Protein AF-A0A4Y9UP67-F1 (afdb_monomer_lite)

Foldseek 3Di:
DDQDPLPPFKDFQDLDQPQPQLDDDPVLQVVLCVLLVFHLVPLVVVLSVLLSLLLRLLLRLFPVRIDRPVVVLVVLVVLLVVLVVLLVVLVHDQDPLLDPVSLVVLVDPVNVVVQVPDDVSSVSNSVSNSSNSVSNNVNCCVSVQPQRANLSLLSLLLSLLSLVVSVVVSVRDDDLQDPDPPDVVGARSSLVSSQSSLVSGDPRNNDADDRPRSVVSSSLSSVQPNPPDNLLSVVSSVVSSVPVLQDGDLHDSSPDDPVSSVVSVVSSVVSVVVVCVVCVVVVHDPCVVPVVPDPDDPDDD

pLDDT: mean 76.86, std 15.45, range [24.94, 95.44]

Secondary structure (DSSP, 8-state):
-PPP---S-EEES--S---------HHHHHHHHHHHTS--GGGHHHHHHHHHHHHHHHHHTSGGGEEEHHHHHHHHHHHHHHHHHHHHHTTPPPP---SHHHHHHHT-HHHHHHHTTS-HHHHHHHHHHHHHHHHHHHHHHHHH-TT-S--HHHHHHHHHHHHHHHHHHTT----SS------TTS--HHHHHHHHHHHTS-GGG----SHHHHHHHHHHHHHHHTTS-HHHHHHHHHHHTT-TTSPPP---GGG--HHHHHHHHHHHHHHHHHHHHHHHHTT--GGGT-GGGSPP-S---

Radius of gyration: 24.4 Å; chains: 1; bounding box: 70×44×72 Å

Structure (mmCIF, N/CA/C/O backbone):
data_AF-A0A4Y9UP67-F1
#
_entry.id   AF-A0A4Y9UP67-F1
#
loop_
_atom_site.group_PDB
_atom_site.id
_atom_site.type_symbol
_atom_site.label_atom_id
_atom_site.label_alt_id
_atom_site.label_comp_id
_atom_site.label_asym_id
_atom_site.label_entity_id
_atom_site.label_seq_id
_atom_site.pdbx_PDB_ins_code
_atom_site.Cartn_x
_atom_site.Cartn_y
_atom_site.Cartn_z
_atom_site.occupancy
_atom_site.B_iso_or_equiv
_atom_site.auth_seq_id
_atom_site.auth_comp_id
_atom_site.auth_asym_id
_atom_site.auth_atom_id
_atom_site.pdbx_PDB_model_num
ATOM 1 N N . MET A 1 1 ? -12.757 25.142 12.801 1.00 32.19 1 MET A N 1
ATOM 2 C CA . MET A 1 1 ? -11.761 24.399 12.003 1.00 32.19 1 MET A CA 1
ATOM 3 C C . MET A 1 1 ? -12.504 23.286 11.292 1.00 32.19 1 MET A C 1
ATOM 5 O O . MET A 1 1 ? -13.063 22.433 11.962 1.00 32.19 1 MET A O 1
ATOM 9 N N . SER A 1 2 ? -12.631 23.371 9.973 1.00 24.94 2 SER A N 1
ATOM 10 C CA . SER A 1 2 ? -13.382 22.404 9.170 1.00 24.94 2 SER A CA 1
ATOM 11 C C . SER A 1 2 ? -12.543 21.137 9.014 1.00 24.94 2 SER A C 1
ATOM 13 O O . SER A 1 2 ? -11.434 21.222 8.486 1.00 24.94 2 SER A O 1
ATOM 15 N N . SER A 1 3 ? -13.028 19.988 9.494 1.00 31.56 3 SER A N 1
ATOM 16 C CA . SER A 1 3 ? -12.355 18.704 9.271 1.00 31.56 3 SER A CA 1
ATOM 17 C C . SER A 1 3 ? -12.166 18.475 7.767 1.00 31.56 3 SER A C 1
ATOM 19 O O . SER A 1 3 ? -13.121 18.681 7.008 1.00 31.56 3 SER A O 1
ATOM 21 N N . PRO A 1 4 ? -10.962 18.087 7.309 1.00 40.91 4 PRO A N 1
ATOM 22 C CA . PRO A 1 4 ? -10.739 17.771 5.908 1.00 40.91 4 PRO A CA 1
ATOM 23 C C . PRO A 1 4 ? -11.670 16.622 5.531 1.00 40.91 4 PRO A C 1
ATOM 25 O O . PRO A 1 4 ? -11.765 15.619 6.232 1.00 40.91 4 PRO A O 1
ATOM 28 N N . THR A 1 5 ? -12.423 16.809 4.458 1.00 40.28 5 THR A N 1
ATOM 29 C CA . THR A 1 5 ? -13.454 15.868 4.041 1.00 40.28 5 THR A CA 1
ATOM 30 C C . THR A 1 5 ? -12.780 14.583 3.556 1.00 40.28 5 THR A C 1
ATOM 32 O O . THR A 1 5 ? -12.132 14.572 2.510 1.00 40.28 5 THR A O 1
ATOM 35 N N . ILE A 1 6 ? -12.899 13.513 4.348 1.00 51.44 6 ILE A N 1
ATOM 36 C CA . ILE A 1 6 ? -12.294 12.184 4.146 1.00 51.44 6 ILE A CA 1
ATOM 37 C C . ILE A 1 6 ? -13.059 11.425 3.046 1.00 51.44 6 ILE A C 1
ATOM 39 O O . ILE A 1 6 ? -13.666 10.379 3.266 1.00 51.44 6 ILE A O 1
ATOM 43 N N . HIS A 1 7 ? -13.130 11.988 1.844 1.00 49.16 7 HIS A N 1
ATOM 44 C CA . HIS A 1 7 ? -13.809 11.350 0.721 1.00 49.16 7 HIS A CA 1
ATOM 45 C C . HIS A 1 7 ? -12.795 10.543 -0.094 1.00 49.16 7 HIS A C 1
ATOM 47 O O . HIS A 1 7 ? -12.067 11.089 -0.920 1.00 49.16 7 HIS A O 1
ATOM 53 N N . GLY A 1 8 ? -12.747 9.230 0.158 1.00 61.53 8 GLY A N 1
ATOM 54 C CA . GLY A 1 8 ? -12.003 8.258 -0.654 1.00 61.53 8 GLY A CA 1
ATOM 55 C C . GLY A 1 8 ? -10.796 7.592 0.013 1.00 61.53 8 GLY A C 1
ATOM 56 O O . GLY A 1 8 ? -10.090 6.840 -0.657 1.00 61.53 8 GLY A O 1
ATOM 57 N N . GLU A 1 9 ? -10.544 7.841 1.298 1.00 73.00 9 GLU A N 1
ATOM 58 C CA . GLU A 1 9 ? -9.500 7.126 2.041 1.00 73.00 9 GLU A CA 1
ATOM 59 C C . GLU A 1 9 ? -9.939 5.688 2.344 1.00 73.00 9 GLU A C 1
ATOM 61 O O . GLU A 1 9 ? -11.109 5.429 2.649 1.00 73.00 9 GLU A O 1
ATOM 66 N N . ARG A 1 10 ? -8.997 4.746 2.231 1.00 75.19 10 ARG A N 1
ATOM 67 C CA . ARG A 1 10 ? -9.225 3.321 2.483 1.00 75.19 10 ARG A CA 1
ATOM 68 C C . ARG A 1 10 ? -8.343 2.846 3.636 1.00 75.19 10 ARG A C 1
ATOM 70 O O . ARG A 1 10 ? -7.169 3.207 3.696 1.00 75.19 10 ARG A O 1
ATOM 77 N N . LEU A 1 11 ? -8.914 2.041 4.525 1.00 76.25 11 LEU A N 1
ATOM 78 C CA . LEU A 1 11 ? -8.228 1.410 5.650 1.00 76.25 11 LEU A CA 1
ATOM 79 C C . LEU A 1 11 ? -7.891 -0.040 5.296 1.00 76.25 11 LEU A C 1
ATOM 81 O O . LEU A 1 11 ? -8.794 -0.745 4.839 1.00 76.25 11 LEU A O 1
ATOM 85 N N . PRO A 1 12 ? -6.655 -0.512 5.520 1.00 75.38 12 PRO A N 1
ATOM 86 C CA . PRO A 1 12 ? -6.326 -1.928 5.380 1.00 75.38 12 PRO A CA 1
ATOM 87 C C . PRO A 1 12 ? -7.078 -2.769 6.418 1.00 75.38 12 PRO A C 1
ATOM 89 O O . PRO A 1 12 ? -7.126 -2.414 7.596 1.00 75.38 12 PRO A O 1
ATOM 92 N N . LEU A 1 13 ? -7.677 -3.874 5.967 1.00 73.19 13 LEU A N 1
ATOM 93 C CA . LEU A 1 13 ? -8.413 -4.827 6.806 1.00 73.19 13 LEU A CA 1
ATOM 94 C C . LEU A 1 13 ? -7.477 -5.765 7.570 1.00 73.19 13 LEU A C 1
ATOM 96 O O . LEU A 1 13 ? -7.789 -6.159 8.692 1.00 73.19 13 LEU A O 1
ATOM 100 N N . ASP A 1 14 ? -6.328 -6.091 6.978 1.00 66.44 14 ASP A N 1
ATOM 101 C CA . ASP A 1 14 ? -5.264 -6.844 7.627 1.00 66.44 14 ASP A CA 1
ATOM 102 C C . ASP A 1 14 ? -3.951 -6.055 7.565 1.00 66.44 14 ASP A C 1
ATOM 104 O O . ASP A 1 14 ? -3.592 -5.483 6.535 1.00 66.44 14 ASP A O 1
ATOM 108 N N . ARG A 1 15 ? -3.246 -6.005 8.699 1.00 60.06 15 ARG A N 1
ATOM 109 C CA . ARG A 1 15 ? -1.881 -5.461 8.799 1.00 60.06 15 ARG A CA 1
ATOM 110 C C . ARG A 1 15 ? -0.824 -6.562 8.702 1.00 60.06 15 ARG A C 1
ATOM 112 O O . ARG A 1 15 ? 0.369 -6.263 8.714 1.00 60.06 15 ARG A O 1
ATOM 119 N N . ARG A 1 16 ? -1.233 -7.832 8.653 1.00 55.94 16 ARG A N 1
ATOM 120 C CA . ARG A 1 16 ? -0.340 -8.955 8.393 1.00 55.94 16 ARG A CA 1
ATOM 121 C C . ARG A 1 16 ? 0.051 -8.905 6.927 1.00 55.94 16 ARG A C 1
ATOM 123 O O . ARG A 1 16 ? -0.782 -8.939 6.030 1.00 55.94 16 ARG A O 1
ATOM 130 N N . LEU A 1 17 ? 1.351 -8.783 6.709 1.00 58.03 17 LEU A N 1
ATOM 131 C CA . LEU A 1 17 ? 1.931 -8.958 5.394 1.00 58.03 17 LEU A CA 1
ATOM 132 C C . LEU A 1 17 ? 1.875 -10.455 5.098 1.00 58.03 17 LEU A C 1
ATOM 134 O O . LEU A 1 17 ? 2.691 -11.209 5.628 1.00 58.03 17 LEU A O 1
ATOM 138 N N . ASP A 1 18 ? 0.922 -10.884 4.275 1.00 55.31 18 ASP A N 1
ATOM 139 C CA . ASP A 1 18 ? 1.034 -12.182 3.620 1.00 55.31 18 ASP A CA 1
ATOM 140 C C . ASP A 1 18 ? 2.225 -12.087 2.665 1.00 55.31 18 ASP A C 1
ATOM 142 O O . ASP A 1 18 ? 2.177 -11.467 1.600 1.00 55.31 18 ASP A O 1
ATOM 146 N N . LEU A 1 19 ? 3.356 -12.625 3.125 1.00 57.22 19 LEU A N 1
ATOM 147 C CA . LEU A 1 19 ? 4.625 -12.645 2.409 1.00 57.22 19 LEU A CA 1
ATOM 148 C C . LEU A 1 19 ? 4.579 -13.714 1.310 1.00 57.22 19 LEU A C 1
ATOM 150 O O . LEU A 1 19 ? 5.396 -14.633 1.297 1.00 57.22 19 LEU A O 1
ATOM 154 N N . GLU A 1 20 ? 3.627 -13.621 0.384 1.00 62.25 20 GLU A N 1
ATOM 155 C CA . GLU A 1 20 ? 3.724 -14.381 -0.859 1.00 62.25 20 GLU A CA 1
ATOM 156 C C . GLU A 1 20 ? 4.832 -13.752 -1.707 1.00 62.25 20 GLU A C 1
ATOM 158 O O . GLU A 1 20 ? 4.669 -12.711 -2.352 1.00 62.25 20 GLU A O 1
ATOM 163 N N . LEU A 1 21 ? 6.014 -14.365 -1.632 1.00 66.69 21 LEU A N 1
ATOM 164 C CA . LEU A 1 21 ? 7.163 -13.983 -2.435 1.00 66.69 21 LEU A CA 1
ATOM 165 C C . LEU A 1 21 ? 6.837 -14.212 -3.918 1.00 66.69 21 LEU A C 1
ATOM 167 O O . LEU A 1 21 ? 6.337 -15.264 -4.313 1.00 66.69 21 LEU A O 1
ATOM 171 N N . VAL A 1 22 ? 7.128 -13.215 -4.753 1.00 74.94 22 VAL A N 1
ATOM 172 C CA . VAL A 1 22 ? 6.932 -13.306 -6.201 1.00 74.94 22 VAL A CA 1
ATOM 173 C C . VAL A 1 22 ? 8.147 -14.000 -6.810 1.00 74.94 22 VAL A C 1
ATOM 175 O O . VAL A 1 22 ? 9.143 -13.367 -7.177 1.00 74.94 22 VAL A O 1
ATOM 178 N N . GLU A 1 23 ? 8.082 -15.321 -6.915 1.00 81.75 23 GLU A N 1
ATOM 179 C CA . GLU A 1 23 ? 9.121 -16.102 -7.581 1.00 81.75 23 GLU A CA 1
ATOM 180 C C . GLU A 1 23 ? 8.932 -16.085 -9.100 1.00 81.75 23 GLU A C 1
ATOM 182 O O . GLU A 1 23 ? 7.950 -16.592 -9.638 1.00 81.75 23 GLU A O 1
ATOM 187 N N . ILE A 1 24 ? 9.896 -15.482 -9.800 1.00 86.88 24 ILE A N 1
ATOM 188 C CA . ILE A 1 24 ? 9.942 -15.463 -11.262 1.00 86.88 24 ILE A CA 1
ATOM 189 C C . ILE A 1 24 ? 10.937 -16.524 -11.709 1.00 86.88 24 ILE A C 1
ATOM 191 O O . ILE A 1 24 ? 12.128 -16.447 -11.404 1.00 86.88 24 ILE A O 1
ATOM 195 N N . THR A 1 25 ? 10.435 -17.511 -12.438 1.00 89.69 25 THR A N 1
ATOM 196 C CA . THR A 1 25 ? 11.233 -18.608 -12.988 1.00 89.69 25 THR A CA 1
ATOM 197 C C . THR A 1 25 ? 12.188 -18.116 -14.076 1.00 89.69 25 THR A C 1
ATOM 199 O O . THR A 1 25 ? 11.961 -17.087 -14.718 1.00 89.69 25 THR A O 1
ATOM 202 N N . GLU A 1 26 ? 13.243 -18.885 -14.357 1.00 89.69 26 GLU A N 1
ATOM 203 C CA . GLU A 1 26 ? 14.151 -18.580 -15.471 1.00 89.69 26 GLU A CA 1
ATOM 204 C C . GLU A 1 26 ? 13.420 -18.461 -16.815 1.00 89.69 26 GLU A C 1
ATOM 206 O O . GLU A 1 26 ? 13.751 -17.597 -17.625 1.00 89.69 26 GLU A O 1
ATOM 211 N N . THR A 1 27 ? 12.411 -19.302 -17.056 1.00 91.56 27 THR A N 1
ATOM 212 C CA . THR A 1 27 ? 11.618 -19.274 -18.292 1.00 91.56 27 THR A CA 1
ATOM 213 C C . THR A 1 27 ? 10.884 -17.945 -18.448 1.00 91.56 27 THR A C 1
ATOM 215 O O . THR A 1 27 ? 10.975 -17.320 -19.502 1.00 91.56 27 THR A O 1
ATOM 218 N N . GLN A 1 28 ? 10.239 -17.464 -17.383 1.00 92.81 28 GLN A N 1
ATOM 219 C CA . GLN A 1 28 ? 9.555 -16.167 -17.378 1.00 92.81 28 GLN A CA 1
ATOM 220 C C . GLN A 1 28 ? 10.542 -15.008 -17.568 1.00 92.81 28 GLN A C 1
ATOM 222 O O . GLN A 1 28 ? 10.262 -14.064 -18.306 1.00 92.81 28 GLN A O 1
ATOM 227 N N . TRP A 1 29 ? 11.739 -15.087 -16.975 1.00 93.56 29 TRP A N 1
ATOM 228 C CA . TRP A 1 29 ? 12.787 -14.095 -17.228 1.00 93.56 29 TRP A CA 1
ATOM 229 C C . TRP A 1 29 ? 13.219 -14.057 -18.692 1.00 93.56 29 TRP A C 1
ATOM 231 O O . TRP A 1 29 ? 13.318 -12.970 -19.259 1.00 93.56 29 TRP A O 1
ATOM 241 N N . ARG A 1 30 ? 13.411 -15.218 -19.330 1.00 92.19 30 ARG A N 1
ATOM 242 C CA . ARG A 1 30 ? 13.746 -15.294 -20.762 1.00 92.19 30 ARG A CA 1
ATOM 243 C C . ARG A 1 30 ? 12.644 -14.701 -21.640 1.00 92.19 30 ARG A C 1
ATOM 245 O O . ARG A 1 30 ? 12.940 -14.063 -22.650 1.00 92.19 30 ARG A O 1
ATOM 252 N N . GLU A 1 31 ? 11.379 -14.874 -21.267 1.00 92.88 31 GLU A N 1
ATOM 253 C CA . GLU A 1 31 ? 10.250 -14.245 -21.960 1.00 92.88 31 GLU A CA 1
ATOM 254 C C . GLU A 1 31 ? 10.287 -12.719 -21.833 1.00 92.88 31 GLU A C 1
ATOM 256 O O . GLU A 1 31 ? 10.164 -12.016 -22.839 1.00 92.88 31 GLU A O 1
ATOM 261 N N . ILE A 1 32 ? 10.549 -12.198 -20.632 1.00 93.38 32 ILE A N 1
ATOM 262 C CA . ILE A 1 32 ? 10.712 -10.758 -20.393 1.00 93.38 32 ILE A CA 1
ATOM 263 C C . ILE A 1 32 ? 11.895 -10.201 -21.199 1.00 93.38 32 ILE A C 1
ATOM 265 O O . ILE A 1 32 ? 11.740 -9.178 -21.867 1.00 93.38 32 ILE A O 1
ATOM 269 N N . GLU A 1 33 ? 13.048 -10.876 -21.196 1.00 93.69 33 GLU A N 1
ATOM 270 C CA . GLU A 1 33 ? 14.236 -10.507 -21.984 1.00 93.69 33 GLU A CA 1
ATOM 271 C C . GLU A 1 33 ? 13.939 -10.481 -23.491 1.00 93.69 33 GLU A C 1
ATOM 273 O O . GLU A 1 33 ? 14.320 -9.540 -24.193 1.00 93.69 33 GLU A O 1
ATOM 278 N N . LYS A 1 34 ? 13.179 -11.464 -23.990 1.00 93.31 34 LYS A N 1
ATOM 279 C CA . LYS A 1 34 ? 12.716 -11.513 -25.383 1.00 93.31 34 LYS A CA 1
ATOM 280 C C . LYS A 1 34 ? 11.774 -10.356 -25.717 1.00 93.31 34 LYS A C 1
ATOM 282 O O . LYS A 1 34 ? 11.860 -9.807 -26.814 1.00 93.31 34 LYS A O 1
ATOM 287 N N . ILE A 1 35 ? 10.887 -9.975 -24.795 1.00 90.75 35 ILE A N 1
ATOM 288 C CA . ILE A 1 35 ? 9.975 -8.834 -24.964 1.00 90.75 35 ILE A CA 1
ATOM 289 C C . ILE A 1 35 ? 10.757 -7.523 -25.085 1.00 90.75 35 ILE A C 1
ATOM 291 O O . ILE A 1 35 ? 10.437 -6.711 -25.953 1.00 90.75 35 ILE A O 1
ATOM 295 N N . ILE A 1 36 ? 11.757 -7.307 -24.225 1.00 90.50 36 ILE A N 1
ATOM 296 C CA . ILE A 1 36 ? 12.550 -6.066 -24.220 1.00 90.50 36 ILE A CA 1
ATOM 297 C C . ILE A 1 36 ? 13.672 -6.054 -25.264 1.00 90.50 36 ILE A C 1
ATOM 299 O O . ILE A 1 36 ? 14.179 -4.979 -25.579 1.00 90.50 36 ILE A O 1
ATOM 303 N N . GLY A 1 37 ? 14.051 -7.219 -25.795 1.00 89.38 37 GLY A N 1
ATOM 304 C CA . GLY A 1 37 ? 15.141 -7.380 -26.759 1.00 89.38 37 GLY A CA 1
ATOM 305 C C . GLY A 1 37 ? 16.535 -7.194 -26.153 1.00 89.38 37 GLY A C 1
ATOM 306 O O . GLY A 1 37 ? 17.448 -6.771 -26.857 1.00 89.38 37 GLY A O 1
ATOM 307 N N . LEU A 1 38 ? 16.697 -7.446 -24.850 1.00 89.81 38 LEU A N 1
ATOM 308 C CA . LEU A 1 38 ? 17.927 -7.212 -24.083 1.00 89.81 38 LEU A CA 1
ATOM 309 C C . LEU A 1 38 ? 18.089 -8.290 -23.008 1.00 89.81 38 LEU A C 1
ATOM 311 O O . LEU A 1 38 ? 17.096 -8.716 -22.422 1.00 89.81 38 LEU A O 1
ATOM 315 N N . SER A 1 39 ? 19.333 -8.662 -22.691 1.00 88.94 39 SER A N 1
ATOM 316 C CA . SER A 1 39 ? 19.611 -9.481 -21.506 1.00 88.94 39 SER A CA 1
ATOM 317 C C . SER A 1 39 ? 19.684 -8.614 -20.250 1.00 88.94 39 SER A C 1
ATOM 319 O O . SER A 1 39 ? 20.318 -7.556 -20.229 1.00 88.94 39 SER A O 1
ATOM 321 N N . LEU A 1 40 ? 19.033 -9.073 -19.187 1.00 83.62 40 LEU A N 1
ATOM 322 C CA . LEU A 1 40 ? 18.989 -8.420 -17.888 1.00 83.62 40 LEU A CA 1
ATOM 323 C C . LEU A 1 40 ? 20.135 -8.866 -16.981 1.00 83.62 40 LEU A C 1
ATOM 325 O O . LEU A 1 40 ? 20.536 -8.086 -16.115 1.00 83.62 40 LEU A O 1
ATOM 329 N N . SER A 1 41 ? 20.737 -10.038 -17.206 1.00 79.50 41 SER A N 1
ATOM 330 C CA . SER A 1 41 ? 21.850 -10.574 -16.398 1.00 79.50 41 SER A CA 1
ATOM 331 C C . SER A 1 41 ? 21.595 -10.411 -14.881 1.00 79.50 41 SER A C 1
ATOM 333 O O . SER A 1 41 ? 20.511 -10.727 -14.400 1.00 79.50 41 SER A O 1
ATOM 335 N N . ASN A 1 42 ? 22.530 -9.822 -14.126 1.00 75.81 42 ASN A N 1
ATOM 336 C CA . ASN A 1 42 ? 22.450 -9.619 -12.671 1.00 75.81 42 ASN A CA 1
ATOM 337 C C . ASN A 1 42 ? 21.358 -8.619 -12.228 1.00 75.81 42 ASN A C 1
ATOM 339 O O . ASN A 1 42 ? 21.185 -8.371 -11.034 1.00 75.81 42 ASN A O 1
ATOM 343 N N . ARG A 1 43 ? 20.634 -7.995 -13.167 1.00 80.25 43 ARG A N 1
ATOM 344 C CA . ARG A 1 43 ? 19.597 -6.991 -12.878 1.00 80.25 43 ARG A CA 1
ATOM 345 C C . ARG A 1 43 ? 18.234 -7.606 -12.575 1.00 80.25 43 ARG A C 1
ATOM 347 O O . ARG A 1 43 ? 17.391 -6.909 -12.010 1.00 80.25 43 ARG A O 1
ATOM 354 N N . THR A 1 44 ? 18.025 -8.878 -12.916 1.00 83.38 44 THR A N 1
ATOM 355 C CA . THR A 1 44 ? 16.795 -9.625 -12.602 1.00 83.38 44 THR A CA 1
ATOM 356 C C . THR A 1 44 ? 16.509 -9.597 -11.103 1.00 83.38 44 THR A C 1
ATOM 358 O O . THR A 1 44 ? 15.399 -9.250 -10.711 1.00 83.38 44 THR A O 1
ATOM 361 N N . MET A 1 45 ? 17.535 -9.788 -10.263 1.00 82.75 45 MET A N 1
ATOM 362 C CA . MET A 1 45 ? 17.425 -9.712 -8.800 1.00 82.75 45 MET A CA 1
ATOM 363 C C . MET A 1 45 ? 16.892 -8.360 -8.307 1.00 82.75 45 MET A C 1
ATOM 365 O O . MET A 1 45 ? 16.078 -8.312 -7.389 1.00 82.75 45 MET A O 1
ATOM 369 N N . ALA A 1 46 ? 17.310 -7.250 -8.923 1.00 86.44 46 ALA A N 1
ATOM 370 C CA . ALA A 1 46 ? 16.848 -5.920 -8.529 1.00 86.44 46 ALA A CA 1
ATOM 371 C C . ALA A 1 46 ? 15.379 -5.684 -8.917 1.00 86.44 46 ALA A C 1
ATOM 373 O O . ALA A 1 46 ? 14.614 -5.129 -8.129 1.00 86.44 46 ALA A O 1
ATOM 374 N N . ILE A 1 47 ? 14.968 -6.125 -10.114 1.00 88.81 47 ILE A N 1
ATOM 375 C CA . ILE A 1 47 ? 13.563 -6.044 -10.544 1.00 88.81 47 ILE A CA 1
ATOM 376 C C . ILE A 1 47 ? 12.706 -6.929 -9.639 1.00 88.81 47 ILE A C 1
ATOM 378 O O . ILE A 1 47 ? 11.685 -6.471 -9.131 1.00 88.81 47 ILE A O 1
ATOM 382 N N . GLN A 1 48 ? 13.158 -8.156 -9.384 1.00 88.81 48 GLN A N 1
ATOM 383 C CA . GLN A 1 48 ? 12.487 -9.099 -8.504 1.00 88.81 48 GLN A CA 1
ATOM 384 C C . GLN A 1 48 ? 12.321 -8.518 -7.100 1.00 88.81 48 GLN A C 1
ATOM 386 O O . GLN A 1 48 ? 11.210 -8.513 -6.583 1.00 88.81 48 GLN A O 1
ATOM 391 N N . PHE A 1 49 ? 13.368 -7.945 -6.504 1.00 88.69 49 PHE A N 1
ATOM 392 C CA . PHE A 1 49 ? 13.286 -7.296 -5.194 1.00 88.69 49 PHE A CA 1
ATOM 393 C C . PHE A 1 49 ? 12.206 -6.202 -5.143 1.00 88.69 49 PHE A C 1
ATOM 395 O O . PHE A 1 49 ? 11.386 -6.174 -4.226 1.00 88.69 49 PHE A O 1
ATOM 402 N N . TYR A 1 50 ? 12.138 -5.324 -6.148 1.00 90.75 50 TYR A N 1
ATOM 403 C CA . TYR A 1 50 ? 11.102 -4.287 -6.181 1.00 90.75 50 TYR A CA 1
ATOM 404 C C . TYR A 1 50 ? 9.703 -4.835 -6.468 1.00 90.75 50 TYR A C 1
ATOM 406 O O . TYR A 1 50 ? 8.726 -4.268 -5.979 1.00 90.75 50 TYR A O 1
ATOM 414 N N . MET A 1 51 ? 9.591 -5.937 -7.211 1.00 91.12 51 MET A N 1
ATOM 415 C CA . MET A 1 51 ? 8.327 -6.656 -7.366 1.00 91.12 51 MET A CA 1
ATOM 416 C C . MET A 1 51 ? 7.854 -7.275 -6.059 1.00 91.12 51 MET A C 1
ATOM 418 O O . MET A 1 51 ? 6.666 -7.207 -5.783 1.00 91.12 51 MET A O 1
ATOM 422 N N . HIS A 1 52 ? 8.757 -7.796 -5.231 1.00 88.56 52 HIS A N 1
ATOM 423 C CA . HIS A 1 52 ? 8.410 -8.291 -3.900 1.00 88.56 52 HIS A CA 1
ATOM 424 C C . HIS A 1 52 ? 7.893 -7.169 -3.008 1.00 88.56 52 HIS A C 1
ATOM 426 O O . HIS A 1 52 ? 6.801 -7.274 -2.454 1.00 88.56 52 HIS A O 1
ATOM 432 N N . LEU A 1 53 ? 8.640 -6.062 -2.914 1.00 87.88 53 LEU A N 1
ATOM 433 C CA . LEU A 1 53 ? 8.211 -4.905 -2.127 1.00 87.88 53 LEU A CA 1
ATOM 434 C C . LEU A 1 53 ? 6.836 -4.399 -2.574 1.00 87.88 53 LEU A C 1
ATOM 436 O O . LEU A 1 53 ? 5.976 -4.136 -1.736 1.00 87.88 53 LEU A O 1
ATOM 440 N N . TYR A 1 54 ? 6.612 -4.294 -3.887 1.00 91.12 54 TYR A N 1
ATOM 441 C CA . TYR A 1 54 ? 5.319 -3.876 -4.416 1.00 91.12 54 TYR A CA 1
ATOM 442 C C . TYR A 1 54 ? 4.225 -4.941 -4.256 1.00 91.12 54 TYR A C 1
ATOM 444 O O . TYR A 1 54 ? 3.088 -4.581 -3.986 1.00 91.12 54 TYR A O 1
ATOM 452 N N . GLY A 1 55 ? 4.538 -6.230 -4.373 1.00 88.69 55 GLY A N 1
ATOM 453 C CA . GLY A 1 55 ? 3.600 -7.333 -4.154 1.00 88.69 55 GLY A CA 1
ATOM 454 C C . GLY A 1 55 ? 3.027 -7.319 -2.739 1.00 88.69 55 GLY A C 1
ATOM 455 O O . GLY A 1 55 ? 1.811 -7.362 -2.568 1.00 88.69 55 GLY A O 1
ATOM 456 N N . MET A 1 56 ? 3.894 -7.144 -1.740 1.00 84.81 56 MET A N 1
ATOM 457 C CA . MET A 1 56 ? 3.507 -7.057 -0.329 1.00 84.81 56 MET A CA 1
ATOM 458 C C . MET A 1 56 ? 2.729 -5.767 -0.025 1.00 84.81 56 MET A C 1
ATOM 460 O O . MET A 1 56 ? 1.630 -5.795 0.535 1.00 84.81 56 MET A O 1
ATOM 464 N N . ALA A 1 57 ? 3.281 -4.618 -0.426 1.00 84.94 57 ALA A N 1
ATOM 465 C CA . 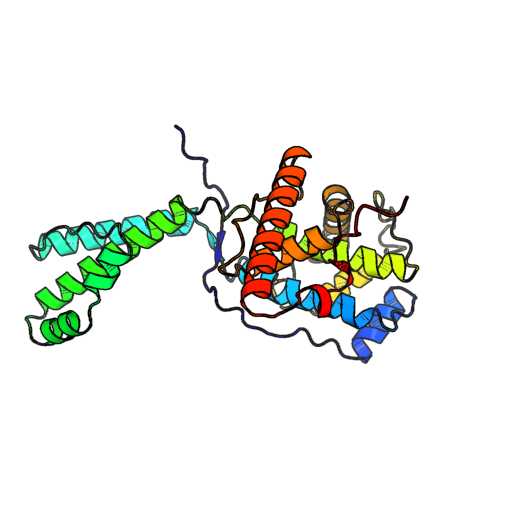ALA A 1 57 ? 2.666 -3.322 -0.162 1.00 84.94 57 ALA A CA 1
ATOM 466 C C . ALA A 1 57 ? 1.353 -3.150 -0.941 1.00 84.94 57 ALA A C 1
ATOM 468 O O . ALA A 1 57 ? 0.320 -2.826 -0.370 1.00 84.94 57 ALA A O 1
ATOM 469 N N . GLY A 1 58 ? 1.368 -3.387 -2.251 1.00 84.56 58 GLY A N 1
ATOM 470 C CA . GLY A 1 58 ? 0.213 -3.216 -3.129 1.00 84.56 58 GLY A CA 1
ATOM 471 C C . GLY A 1 58 ? -0.985 -4.067 -2.712 1.00 84.56 58 GLY A C 1
ATOM 472 O O . GLY A 1 58 ? -2.099 -3.551 -2.698 1.00 84.56 58 GLY A O 1
ATOM 473 N N . SER A 1 59 ? -0.761 -5.318 -2.294 1.00 82.81 59 SER A N 1
ATOM 474 C CA . SER A 1 59 ? -1.841 -6.216 -1.862 1.00 82.81 59 SER A CA 1
ATOM 475 C C . SER A 1 59 ? -2.542 -5.692 -0.613 1.00 82.81 59 SER A C 1
ATOM 477 O O . SER A 1 59 ? -3.773 -5.679 -0.566 1.00 82.81 59 SER A O 1
ATOM 479 N N . SER A 1 60 ? -1.773 -5.189 0.356 1.00 79.81 60 SER A N 1
ATOM 480 C CA . SER A 1 60 ? -2.283 -4.630 1.618 1.00 79.81 60 SER A CA 1
ATOM 481 C C . SER A 1 60 ? -3.119 -3.360 1.411 1.00 79.81 60 SER A C 1
ATOM 483 O O . SER A 1 60 ? -3.991 -3.046 2.214 1.00 79.81 60 SER A O 1
ATOM 485 N N . HIS A 1 61 ? -2.877 -2.638 0.312 1.00 80.62 61 HIS A N 1
ATOM 486 C CA . HIS A 1 61 ? -3.584 -1.400 -0.049 1.00 80.62 61 HIS A CA 1
ATOM 487 C C . HIS A 1 61 ? -4.599 -1.584 -1.187 1.00 80.62 61 HIS A C 1
ATOM 489 O O . HIS A 1 61 ? -5.106 -0.600 -1.726 1.00 80.62 61 HIS A O 1
ATOM 495 N N . SER A 1 62 ? -4.890 -2.826 -1.577 1.00 80.31 62 SER A N 1
ATOM 496 C CA . SER A 1 62 ? -5.825 -3.123 -2.665 1.00 80.31 62 SER A CA 1
ATOM 497 C C . SER A 1 62 ? -7.289 -2.925 -2.247 1.00 80.31 62 SER A C 1
ATOM 499 O O . SER A 1 62 ? -7.615 -3.034 -1.062 1.00 80.31 62 SER A O 1
ATOM 501 N N . PRO A 1 63 ? -8.213 -2.674 -3.193 1.00 78.88 63 PRO A N 1
ATOM 502 C CA . PRO A 1 63 ? -9.637 -2.559 -2.891 1.00 78.88 63 PRO A CA 1
ATOM 503 C C . PRO A 1 63 ? -10.249 -3.754 -2.154 1.00 78.88 63 PRO A C 1
ATOM 505 O O . PRO A 1 63 ? -11.155 -3.547 -1.355 1.00 78.88 63 PRO A O 1
ATOM 508 N N . ASP A 1 64 ? -9.751 -4.964 -2.411 1.00 80.44 64 ASP A N 1
ATOM 509 C CA . ASP A 1 64 ? -10.269 -6.203 -1.818 1.00 80.44 64 ASP A CA 1
ATOM 510 C C . ASP A 1 64 ? -9.822 -6.373 -0.359 1.00 80.44 64 ASP A C 1
ATOM 512 O O . ASP A 1 64 ? -10.536 -6.964 0.447 1.00 80.44 64 ASP A O 1
ATOM 516 N N . ASN A 1 65 ? -8.669 -5.801 -0.002 1.00 79.31 65 ASN A N 1
ATOM 517 C CA . ASN A 1 65 ? -8.098 -5.861 1.345 1.00 79.31 65 ASN A CA 1
ATOM 518 C C . ASN A 1 65 ? -8.274 -4.553 2.120 1.00 79.31 65 ASN A C 1
ATOM 520 O O . ASN A 1 65 ? -7.676 -4.374 3.181 1.00 79.31 65 ASN A O 1
ATOM 524 N N . THR A 1 66 ? -9.070 -3.618 1.599 1.00 80.31 66 THR A N 1
ATOM 525 C CA . THR A 1 66 ? -9.283 -2.320 2.232 1.00 80.31 66 THR A CA 1
ATOM 526 C C . THR A 1 66 ? -10.745 -1.886 2.201 1.00 80.31 66 THR A C 1
ATOM 528 O O . THR A 1 66 ? -11.463 -2.077 1.219 1.00 80.31 66 THR A O 1
ATOM 531 N N . VAL A 1 67 ? -11.178 -1.205 3.257 1.00 83.94 67 VAL A N 1
ATOM 532 C CA . VAL A 1 67 ? -12.532 -0.652 3.389 1.00 83.94 67 VAL A CA 1
ATOM 533 C C . VAL A 1 67 ? -12.502 0.867 3.317 1.00 83.94 67 VAL A C 1
ATOM 535 O O . VAL A 1 67 ? -11.576 1.500 3.821 1.00 83.94 67 VAL A O 1
ATOM 538 N N . LEU A 1 68 ? -13.506 1.476 2.687 1.00 83.50 68 LEU A N 1
ATOM 539 C CA . LEU A 1 68 ? -13.612 2.930 2.663 1.00 83.50 68 LEU A CA 1
ATOM 540 C C . LEU A 1 68 ? -13.932 3.464 4.058 1.00 83.50 68 LEU A C 1
ATOM 542 O O . LEU A 1 68 ? -14.837 2.979 4.741 1.00 83.50 68 LEU A O 1
ATOM 546 N N . VAL A 1 69 ? -13.241 4.536 4.443 1.00 83.19 69 VAL A N 1
ATOM 547 C CA . VAL A 1 69 ? -13.518 5.248 5.696 1.00 83.19 69 VAL A CA 1
ATOM 548 C C . VAL A 1 69 ? -14.977 5.729 5.742 1.00 83.19 69 VAL A C 1
ATOM 550 O O . VAL A 1 69 ? -15.627 5.674 6.786 1.00 83.19 69 VAL A O 1
ATOM 553 N N . THR A 1 70 ? -15.525 6.125 4.588 1.00 84.75 70 THR A N 1
ATOM 554 C CA . TH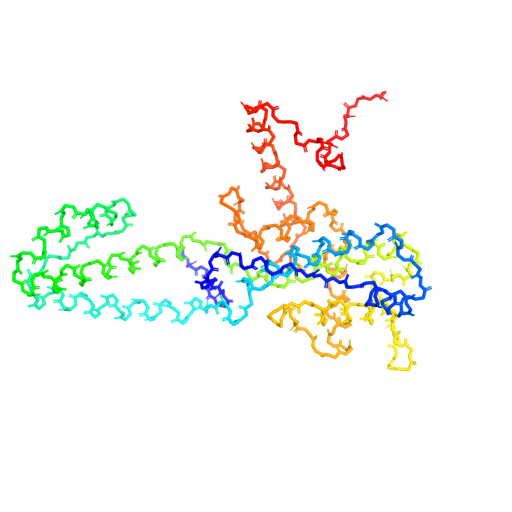R A 1 70 ? -16.927 6.547 4.434 1.00 84.75 70 THR A CA 1
ATOM 555 C C . THR A 1 70 ? -17.936 5.445 4.724 1.00 84.75 70 THR A C 1
ATOM 557 O O . THR A 1 70 ? -19.069 5.758 5.075 1.00 84.75 70 THR A O 1
ATOM 560 N N . ASP A 1 71 ? -17.540 4.180 4.599 1.00 87.06 71 ASP A N 1
ATOM 561 C CA . ASP A 1 71 ? -18.422 3.040 4.840 1.00 87.06 71 ASP A CA 1
ATOM 562 C C . ASP A 1 71 ? -18.305 2.581 6.296 1.00 87.06 71 ASP A C 1
ATOM 564 O O . ASP A 1 71 ? -19.311 2.292 6.954 1.00 87.06 71 ASP A O 1
ATOM 568 N N . ILE A 1 72 ? -17.077 2.568 6.830 1.00 86.50 72 ILE A N 1
ATOM 569 C CA . ILE A 1 72 ? -16.817 2.059 8.176 1.00 86.50 72 ILE A CA 1
ATOM 570 C C . ILE A 1 72 ? -17.219 3.040 9.274 1.00 86.50 72 ILE A C 1
ATOM 572 O O . ILE A 1 72 ? -17.803 2.598 10.257 1.00 86.50 72 ILE A O 1
ATOM 576 N N . LEU A 1 73 ? -16.987 4.352 9.124 1.00 88.25 73 LEU A N 1
ATOM 577 C CA . LEU A 1 73 ? -17.326 5.318 10.178 1.00 88.25 73 LEU A CA 1
ATOM 578 C C . LEU A 1 73 ? -18.834 5.319 10.493 1.00 88.25 73 LEU A C 1
ATOM 580 O O . LEU A 1 73 ? -19.186 5.168 11.664 1.00 88.25 73 LEU A O 1
ATOM 584 N N . PRO A 1 74 ? -19.756 5.381 9.510 1.00 90.06 74 PRO A N 1
ATOM 585 C CA . PRO A 1 74 ? -21.188 5.289 9.799 1.00 90.06 74 PRO A CA 1
ATOM 586 C C . PRO A 1 74 ? -21.615 3.924 10.353 1.00 90.06 74 PRO A C 1
ATOM 588 O O . PRO A 1 74 ? -22.577 3.839 11.119 1.00 90.06 74 PRO A O 1
ATOM 591 N N . ALA A 1 75 ? -20.953 2.833 9.956 1.00 90.19 75 ALA A N 1
ATOM 592 C CA . ALA A 1 75 ? -21.217 1.508 10.518 1.00 90.19 75 ALA A CA 1
ATOM 593 C C . ALA A 1 75 ? -20.783 1.429 11.992 1.00 90.19 75 ALA A C 1
ATOM 595 O O . ALA A 1 75 ? -21.568 1.002 12.840 1.00 90.19 75 ALA A O 1
ATOM 596 N N . LEU A 1 76 ? -19.584 1.925 12.297 1.00 90.31 76 LEU A N 1
ATOM 597 C CA . LEU A 1 76 ? -19.006 2.019 13.634 1.00 90.31 76 LEU A CA 1
ATOM 598 C C . LEU A 1 76 ? -19.878 2.875 14.555 1.00 90.31 76 LEU A C 1
ATOM 600 O O . LEU A 1 76 ? -20.204 2.465 15.664 1.00 90.31 76 LEU A O 1
ATOM 604 N N . GLU A 1 77 ? -20.342 4.030 14.077 1.00 91.75 77 GLU A N 1
ATOM 605 C CA . GLU A 1 77 ? -21.252 4.886 14.838 1.00 91.75 77 GLU A CA 1
ATOM 606 C C . GLU A 1 77 ? -22.599 4.227 15.122 1.00 91.75 77 GLU A C 1
ATOM 608 O O . GLU A 1 77 ? -23.112 4.342 16.235 1.00 91.75 77 GLU A O 1
ATOM 613 N N . ARG A 1 78 ? -23.185 3.529 14.143 1.00 92.44 78 ARG A N 1
ATOM 614 C CA . ARG A 1 78 ? -24.432 2.782 14.359 1.00 92.44 78 ARG A CA 1
ATOM 615 C C . ARG A 1 78 ? -24.247 1.680 15.397 1.00 92.44 78 ARG A C 1
ATOM 617 O O . ARG A 1 78 ? -25.108 1.526 16.261 1.00 92.44 78 ARG A O 1
ATOM 624 N N . TRP A 1 79 ? -23.132 0.955 15.337 1.00 90.81 79 TRP A N 1
ATOM 625 C CA . TRP A 1 79 ? -22.800 -0.075 16.316 1.00 90.81 79 TRP A CA 1
ATOM 626 C C . TRP A 1 79 ? -22.626 0.508 17.722 1.00 90.81 79 TRP A C 1
ATOM 628 O O . TRP A 1 79 ? -23.273 0.027 18.651 1.00 90.81 79 TRP A O 1
ATOM 638 N N . MET A 1 80 ? -21.855 1.590 17.872 1.00 92.12 80 MET A N 1
ATOM 639 C CA . MET A 1 80 ? -21.677 2.265 19.162 1.00 92.12 80 MET A CA 1
ATOM 640 C C . MET A 1 80 ? -23.008 2.770 19.736 1.00 92.12 80 MET A C 1
ATOM 642 O O . MET A 1 80 ? -23.283 2.553 20.912 1.00 92.12 80 MET A O 1
ATOM 646 N N . ARG A 1 81 ? -23.881 3.371 18.913 1.00 92.25 81 ARG A N 1
ATOM 647 C CA . ARG A 1 81 ? -25.218 3.813 19.357 1.00 92.25 81 ARG A CA 1
ATOM 648 C C . ARG A 1 81 ? -26.091 2.645 19.817 1.00 92.25 81 ARG A C 1
ATOM 650 O O . ARG A 1 81 ? -26.790 2.767 20.817 1.00 92.25 81 ARG A O 1
ATOM 657 N N . ALA A 1 82 ? -26.066 1.518 19.105 1.00 90.44 82 ALA A N 1
ATOM 658 C CA . ALA A 1 82 ? -26.807 0.325 19.509 1.00 90.44 82 ALA A CA 1
ATOM 659 C C . ALA A 1 82 ? -26.267 -0.261 20.827 1.00 90.44 82 ALA A C 1
ATOM 661 O O . ALA A 1 82 ? -27.052 -0.653 21.691 1.00 90.44 82 ALA A O 1
ATOM 662 N N . GLY A 1 83 ? -24.941 -0.271 20.997 1.00 90.31 83 GLY A N 1
ATOM 663 C CA . GLY A 1 83 ? -24.279 -0.664 22.240 1.00 90.31 83 GLY A CA 1
ATOM 664 C C . GLY A 1 83 ? -24.668 0.234 23.415 1.00 90.31 83 GLY A C 1
ATOM 665 O O . GLY A 1 83 ? -25.063 -0.276 24.458 1.00 90.31 83 GLY A O 1
ATOM 666 N N . ASP A 1 84 ? -24.670 1.553 23.220 1.00 89.38 84 ASP A N 1
ATOM 667 C CA . ASP A 1 84 ? -25.105 2.529 24.227 1.00 89.38 84 ASP A CA 1
ATOM 668 C C . ASP A 1 84 ? -26.545 2.281 24.706 1.00 89.38 84 ASP A C 1
ATOM 670 O O . ASP A 1 84 ? -26.804 2.281 25.909 1.00 89.38 84 ASP A O 1
ATOM 674 N N . VAL A 1 85 ? -27.479 2.022 23.781 1.00 90.75 85 VAL A N 1
ATOM 675 C CA . VAL A 1 85 ? -28.880 1.706 24.120 1.00 90.75 85 VAL A CA 1
ATOM 676 C C . VAL A 1 85 ? -28.970 0.417 24.940 1.00 90.75 85 VAL A C 1
ATOM 678 O O . VAL A 1 85 ? -29.760 0.330 25.883 1.00 90.75 85 VAL A O 1
ATOM 681 N N . LEU A 1 86 ? -28.168 -0.596 24.600 1.00 89.06 86 LEU A N 1
ATOM 682 C CA . LEU A 1 86 ? -28.125 -1.851 25.347 1.00 89.06 86 LEU A CA 1
ATOM 683 C C . LEU A 1 86 ? -27.551 -1.651 26.759 1.00 89.06 86 LEU A C 1
ATOM 685 O O . LEU A 1 86 ? -28.125 -2.166 27.718 1.00 89.06 86 LEU A O 1
ATOM 689 N N . ILE A 1 87 ? -26.474 -0.872 26.899 1.00 89.31 87 ILE A N 1
ATOM 690 C CA . ILE A 1 87 ? -25.878 -0.505 28.194 1.00 89.31 87 ILE A CA 1
ATOM 691 C C . ILE A 1 87 ? -26.923 0.188 29.076 1.00 89.31 87 ILE A C 1
ATOM 693 O O . ILE A 1 87 ? -27.112 -0.203 30.228 1.00 89.31 87 ILE A O 1
ATOM 697 N N . GLU A 1 88 ? -27.659 1.156 28.525 1.00 89.19 88 GLU A N 1
ATOM 698 C CA . GLU A 1 88 ? -28.718 1.874 29.241 1.00 89.19 88 GLU A CA 1
ATOM 699 C C . GLU A 1 88 ? -29.841 0.928 29.703 1.00 89.19 88 GLU A C 1
ATOM 701 O O . GLU A 1 88 ? -30.224 0.930 30.876 1.00 89.19 88 GLU A O 1
ATOM 706 N N . LYS A 1 89 ? -30.324 0.048 28.813 1.00 89.62 89 LYS A N 1
ATOM 707 C CA . LYS A 1 89 ? -31.354 -0.965 29.122 1.00 89.62 89 LYS A CA 1
ATOM 708 C C . LYS A 1 89 ? -30.918 -1.924 30.232 1.00 89.62 89 LYS A C 1
ATOM 710 O O . LYS A 1 89 ? -31.749 -2.341 31.039 1.00 89.62 89 LYS A O 1
ATOM 715 N N . LEU A 1 90 ? -29.631 -2.261 30.282 1.00 87.56 90 LEU A N 1
ATOM 716 C CA . LEU A 1 90 ? -29.034 -3.127 31.302 1.00 87.56 90 LEU A CA 1
ATOM 717 C C . LEU A 1 90 ? -28.651 -2.373 32.586 1.00 87.56 90 LEU A C 1
ATOM 719 O O . LEU A 1 90 ? -28.111 -2.987 33.505 1.00 87.56 90 LEU A O 1
ATOM 723 N N . ARG A 1 91 ? -28.969 -1.072 32.681 1.00 83.75 91 ARG A N 1
ATOM 724 C CA . ARG A 1 91 ? -28.617 -0.182 33.802 1.00 83.75 91 ARG A CA 1
ATOM 725 C C . ARG A 1 91 ? -27.106 -0.083 34.041 1.00 83.75 91 ARG A C 1
ATOM 727 O O . ARG A 1 91 ? -26.666 0.136 35.170 1.00 83.75 91 ARG A O 1
ATOM 734 N N . GLY A 1 92 ? -26.319 -0.256 32.984 1.00 75.31 92 GLY A N 1
ATOM 735 C CA . GLY A 1 92 ? -24.890 0.014 32.999 1.00 75.31 92 GLY A CA 1
ATOM 736 C C . GLY A 1 92 ? -24.601 1.508 33.081 1.00 75.31 92 GLY A C 1
ATOM 737 O O . GLY A 1 92 ? -25.463 2.350 32.817 1.00 75.31 92 GLY A O 1
ATOM 738 N N . LYS A 1 93 ? -23.368 1.852 33.450 1.00 70.81 93 LYS A N 1
ATOM 739 C CA . LYS A 1 93 ? -22.886 3.232 33.350 1.00 70.81 93 LYS A CA 1
ATOM 740 C C . LYS A 1 93 ? -22.196 3.384 32.007 1.00 70.81 93 LYS A C 1
ATOM 742 O O . LYS A 1 93 ? -21.431 2.513 31.618 1.00 70.81 93 LYS A O 1
ATOM 747 N N . LYS A 1 94 ? -22.409 4.510 31.325 1.00 66.06 94 LYS A N 1
ATOM 748 C CA . LYS A 1 94 ? -21.538 4.866 30.203 1.00 66.06 94 LYS A CA 1
ATOM 749 C C . LYS A 1 94 ? -20.110 4.987 30.721 1.00 66.06 94 LYS A C 1
ATOM 751 O O . LYS A 1 94 ? -19.846 5.797 31.609 1.00 66.06 94 LYS A O 1
ATOM 756 N N . ILE A 1 95 ? -19.223 4.164 30.178 1.00 66.19 95 ILE A N 1
ATOM 757 C CA . ILE A 1 95 ? -17.794 4.224 30.451 1.00 66.19 95 ILE A CA 1
ATOM 758 C C . ILE A 1 95 ? -17.154 4.956 29.278 1.00 66.19 95 ILE A C 1
ATOM 760 O O . ILE A 1 95 ? -17.402 4.622 28.120 1.00 66.19 95 ILE A O 1
ATOM 764 N N . ASP A 1 96 ? -16.364 5.976 29.586 1.00 68.38 96 ASP A N 1
ATOM 765 C CA . ASP A 1 96 ? -15.494 6.594 28.598 1.00 68.38 96 ASP A CA 1
ATOM 766 C C . ASP A 1 96 ? -14.235 5.732 28.464 1.00 68.38 96 ASP A C 1
ATOM 768 O O . ASP A 1 96 ? -13.428 5.638 29.390 1.00 68.38 96 ASP A O 1
ATOM 772 N N . LEU A 1 97 ? -14.112 5.051 27.327 1.00 73.19 97 LEU A N 1
ATOM 773 C CA . LEU A 1 97 ? -12.990 4.176 26.992 1.00 73.19 97 LEU A CA 1
ATOM 774 C C . LEU A 1 97 ? -12.180 4.765 25.834 1.00 73.19 97 LEU A C 1
ATOM 776 O O . LEU A 1 97 ? -11.537 4.039 25.081 1.00 73.19 97 LEU A O 1
ATOM 780 N N . SER A 1 98 ? -12.191 6.094 25.710 1.00 66.38 98 SER A N 1
ATOM 781 C CA . SER A 1 98 ? -11.417 6.838 24.715 1.00 66.38 98 SER A CA 1
ATOM 782 C C . SER A 1 98 ? -9.905 6.601 24.791 1.00 66.38 98 SER A C 1
ATOM 784 O O . SER A 1 98 ? -9.207 6.827 23.813 1.00 66.38 98 SER A O 1
ATOM 786 N N . SER A 1 99 ? -9.368 6.124 25.917 1.00 74.25 99 SER A N 1
ATOM 787 C CA . SER A 1 99 ? -7.955 5.748 26.017 1.00 74.25 99 SER A CA 1
ATOM 788 C C . SER A 1 99 ? -7.743 4.258 25.766 1.00 74.25 99 SER A C 1
ATOM 790 O O . SER A 1 99 ? -8.394 3.408 26.380 1.00 74.25 99 SER A O 1
ATOM 792 N N . ARG A 1 100 ? -6.737 3.937 24.943 1.00 74.88 100 ARG A N 1
ATOM 793 C CA . ARG A 1 100 ? -6.280 2.561 24.712 1.00 74.88 100 ARG A CA 1
ATOM 794 C C . ARG A 1 100 ? -5.911 1.849 26.014 1.00 74.88 100 ARG A C 1
ATOM 796 O O . ARG A 1 100 ? -6.265 0.686 26.177 1.00 74.88 100 ARG A O 1
ATOM 803 N N . ASP A 1 101 ? -5.295 2.551 26.960 1.00 77.19 101 ASP A N 1
ATOM 804 C CA . ASP A 1 101 ? -4.934 1.987 28.265 1.00 77.19 101 ASP A CA 1
ATOM 805 C C . ASP A 1 101 ? -6.174 1.697 29.122 1.00 77.19 101 ASP A C 1
ATOM 807 O O . ASP A 1 101 ? -6.258 0.652 29.768 1.00 77.19 101 ASP A O 1
ATOM 811 N N . ALA A 1 102 ? -7.176 2.583 29.084 1.00 73.25 102 ALA A N 1
ATOM 812 C CA . ALA A 1 102 ? -8.437 2.389 29.801 1.00 73.25 102 ALA A CA 1
ATOM 813 C C . ALA A 1 102 ? -9.225 1.187 29.254 1.00 73.25 102 ALA A C 1
ATOM 815 O O . ALA A 1 102 ? -9.811 0.423 30.021 1.00 73.25 102 ALA A O 1
ATOM 816 N N . TYR A 1 103 ? -9.196 0.983 27.936 1.00 78.12 103 TYR A N 1
ATOM 817 C CA . TYR A 1 103 ? -9.790 -0.186 27.295 1.00 78.12 103 TYR A CA 1
ATOM 818 C C . TYR A 1 103 ? -9.033 -1.482 27.595 1.00 78.12 103 TYR A C 1
ATOM 820 O O . TYR A 1 103 ? -9.656 -2.488 27.922 1.00 78.12 103 TYR A O 1
ATOM 828 N N . VAL A 1 104 ? -7.699 -1.473 27.554 1.00 80.38 104 VAL A N 1
ATOM 829 C CA . VAL A 1 104 ? -6.900 -2.654 27.924 1.00 80.38 104 VAL A CA 1
ATOM 830 C C . VAL A 1 104 ? -7.162 -3.050 29.380 1.00 80.38 104 VAL A C 1
ATOM 832 O O . VAL A 1 104 ? -7.360 -4.228 29.659 1.00 80.38 104 VAL A O 1
ATOM 835 N N . ALA A 1 105 ? -7.270 -2.080 30.292 1.00 77.06 105 ALA A N 1
ATOM 836 C CA . ALA A 1 105 ? -7.624 -2.334 31.690 1.00 77.06 105 ALA A CA 1
ATOM 837 C C . ALA A 1 105 ? -9.053 -2.890 31.876 1.00 77.06 105 ALA A C 1
ATOM 839 O O . ALA A 1 105 ? -9.336 -3.569 32.866 1.00 77.06 105 ALA A O 1
ATOM 840 N N . LEU A 1 106 ? -9.976 -2.621 30.945 1.00 74.56 106 LEU A N 1
ATOM 841 C CA . LEU A 1 106 ? -11.304 -3.243 30.940 1.00 74.56 106 LEU A CA 1
ATOM 842 C C . LEU A 1 106 ? -11.226 -4.736 30.591 1.00 74.56 106 LEU A C 1
ATOM 844 O O . LEU A 1 106 ? -11.966 -5.530 31.170 1.00 74.56 106 LEU A O 1
ATOM 848 N N . LEU A 1 107 ? -10.323 -5.105 29.681 1.00 79.56 107 LEU A N 1
ATOM 849 C CA . LEU A 1 107 ? -10.111 -6.471 29.197 1.00 79.56 107 LEU A CA 1
ATOM 850 C C . LEU A 1 107 ? -9.175 -7.310 30.080 1.00 79.56 107 LEU A C 1
ATOM 852 O O . LEU A 1 107 ? -8.708 -8.364 29.651 1.00 79.56 107 LEU A O 1
ATOM 856 N N . ASP A 1 108 ? -8.906 -6.859 31.302 1.00 81.69 108 ASP A N 1
ATOM 857 C CA . ASP A 1 108 ? -8.078 -7.589 32.253 1.00 81.69 108 ASP A CA 1
ATOM 858 C C . ASP A 1 108 ? -8.617 -9.009 32.515 1.00 81.69 108 ASP A C 1
ATOM 860 O O . ASP A 1 108 ? -9.813 -9.232 32.739 1.00 81.69 108 ASP A O 1
ATOM 864 N N . GLU A 1 109 ? -7.719 -9.991 32.486 1.00 74.75 109 GLU A N 1
ATOM 865 C CA . GLU A 1 109 ? -8.074 -11.410 32.496 1.00 74.75 109 GLU A CA 1
ATOM 866 C C . GLU A 1 109 ? -8.709 -11.832 33.829 1.00 74.75 109 GLU A C 1
ATOM 868 O O . GLU A 1 109 ? -9.665 -12.616 33.850 1.00 74.75 109 GLU A O 1
ATOM 873 N N . GLU A 1 110 ? -8.261 -11.245 34.942 1.00 76.38 110 GLU A N 1
ATOM 874 C CA . GLU A 1 110 ? -8.840 -11.482 36.265 1.00 76.38 110 GLU A CA 1
ATOM 875 C C . GLU A 1 110 ? -10.287 -10.966 36.330 1.00 76.38 110 GLU A C 1
ATOM 877 O O . GLU A 1 110 ? -11.188 -11.627 36.866 1.00 76.38 110 GLU A O 1
ATOM 882 N N . ARG A 1 111 ? -10.543 -9.804 35.720 1.00 73.12 111 ARG A N 1
ATOM 883 C CA . ARG A 1 111 ? -11.882 -9.220 35.596 1.00 73.12 111 ARG A CA 1
ATOM 884 C C . ARG A 1 111 ? -12.796 -10.070 34.710 1.00 73.12 111 ARG A C 1
ATOM 886 O O . ARG A 1 111 ? -13.933 -10.338 35.103 1.00 73.12 111 ARG A O 1
ATOM 893 N N . ILE A 1 112 ? -12.299 -10.566 33.575 1.00 75.69 112 ILE A N 1
ATOM 894 C CA . ILE A 1 112 ? -13.041 -11.471 32.679 1.00 75.69 112 ILE A CA 1
ATOM 895 C C . ILE A 1 112 ? -13.394 -12.784 33.392 1.00 75.69 112 ILE A C 1
ATOM 897 O O . ILE A 1 112 ? -14.524 -13.266 33.283 1.00 75.69 112 ILE A O 1
ATOM 901 N N . GLN A 1 113 ? -12.470 -13.365 34.162 1.00 75.00 113 GLN A N 1
ATOM 902 C CA . GLN A 1 113 ? -12.750 -14.586 34.921 1.00 75.00 113 GLN A CA 1
ATOM 903 C C . GLN A 1 113 ? -13.814 -14.375 36.006 1.00 75.00 113 GLN A C 1
ATOM 905 O O . GLN A 1 113 ? -14.687 -15.231 36.178 1.00 75.00 113 GLN A O 1
ATOM 910 N N . LYS A 1 114 ? -13.795 -13.231 36.701 1.00 73.06 114 LYS A N 1
ATOM 911 C CA . LYS A 1 114 ? -14.852 -12.852 37.656 1.00 73.06 114 LYS A CA 1
ATOM 912 C C . LYS A 1 114 ? -16.207 -12.696 36.956 1.00 73.06 114 LYS A C 1
ATOM 914 O O . LYS A 1 114 ? -17.219 -13.152 37.486 1.00 73.06 114 LYS A O 1
ATOM 919 N N . LEU A 1 115 ? -16.219 -12.152 35.736 1.00 70.12 115 LEU A N 1
ATOM 920 C CA . LEU A 1 115 ? -17.427 -11.968 34.923 1.00 70.12 115 LEU A CA 1
ATOM 921 C C . LEU A 1 115 ? -18.063 -13.280 34.429 1.00 70.12 115 LEU A C 1
ATOM 923 O O . LEU A 1 115 ? -19.267 -13.337 34.198 1.00 70.12 115 LEU A O 1
ATOM 927 N N . ARG A 1 116 ? -17.297 -14.372 34.320 1.00 67.69 116 ARG A N 1
ATOM 928 C CA . ARG A 1 116 ? -17.855 -15.699 33.982 1.00 67.69 116 ARG A CA 1
ATOM 929 C C . ARG A 1 116 ? -18.714 -16.304 35.096 1.00 67.69 116 ARG A C 1
ATOM 931 O O . ARG A 1 116 ? -19.452 -17.248 34.840 1.00 67.69 116 ARG A O 1
ATOM 938 N N . ARG A 1 117 ? -18.595 -15.798 36.329 1.00 76.00 117 ARG A N 1
ATOM 939 C CA . ARG A 1 117 ? -19.292 -16.320 37.519 1.00 76.00 117 ARG A CA 1
ATOM 940 C C . ARG A 1 117 ? -20.536 -15.514 37.900 1.00 76.00 117 ARG A C 1
ATOM 942 O O . ARG A 1 117 ? -21.192 -15.852 38.880 1.00 76.00 117 ARG A O 1
ATOM 949 N N . VAL A 1 118 ? -20.843 -14.448 37.165 1.00 76.12 118 VAL A N 1
ATOM 950 C CA . VAL A 1 118 ? -21.988 -13.569 37.432 1.00 76.12 118 VAL A CA 1
ATOM 951 C C . VAL A 1 118 ? -23.153 -13.828 36.480 1.00 76.12 118 VAL A C 1
ATOM 953 O O . VAL A 1 118 ? -23.077 -14.641 35.562 1.00 76.12 118 VAL A O 1
ATOM 956 N N . LEU A 1 119 ? -24.267 -13.139 36.738 1.00 77.38 119 LEU A N 1
ATOM 957 C CA . LEU A 1 119 ? -25.499 -13.235 35.964 1.00 77.38 119 LEU A CA 1
ATOM 958 C C . LEU A 1 119 ? -25.253 -12.955 34.467 1.00 77.38 119 LEU A C 1
ATOM 960 O O . LEU A 1 119 ? -24.521 -12.018 34.137 1.00 77.38 119 LEU A O 1
ATOM 964 N N . PRO A 1 120 ? -25.934 -13.674 33.552 1.00 82.06 120 PRO A N 1
ATOM 965 C CA . PRO A 1 120 ? -25.789 -13.478 32.107 1.00 82.06 120 PRO A CA 1
ATOM 966 C C . PRO A 1 120 ? -25.989 -12.031 31.631 1.00 82.06 120 PRO A C 1
ATOM 968 O O . PRO A 1 120 ? -25.347 -11.597 30.679 1.00 82.06 120 PRO A O 1
ATOM 971 N N . SER A 1 121 ? -26.839 -11.255 32.309 1.00 82.06 121 SER A N 1
ATOM 972 C CA . SER A 1 121 ? -27.052 -9.834 32.009 1.00 82.06 121 SER A CA 1
ATOM 973 C C . SER A 1 121 ? -25.813 -8.969 32.255 1.00 82.06 121 SER A C 1
ATOM 975 O O . SER A 1 121 ? -25.590 -8.012 31.520 1.00 82.06 121 SER A O 1
ATOM 977 N N . GLN A 1 122 ? -24.985 -9.308 33.247 1.00 80.75 122 GLN A N 1
ATOM 978 C CA . GLN A 1 122 ? -23.728 -8.604 33.519 1.00 80.75 122 GLN A CA 1
ATOM 979 C C . GLN A 1 122 ? -22.655 -8.959 32.489 1.00 80.75 122 GLN A C 1
ATOM 981 O O . GLN A 1 122 ? -21.891 -8.090 32.078 1.00 80.75 122 GLN A O 1
ATOM 986 N N . LEU A 1 123 ? -22.637 -10.210 32.020 1.00 82.88 123 LEU A N 1
ATOM 987 C CA . LEU A 1 123 ? -21.783 -10.618 30.905 1.00 82.88 123 LEU A CA 1
ATOM 988 C C . LEU A 1 123 ? -22.167 -9.875 29.616 1.00 82.88 123 LEU A C 1
ATOM 990 O O . LEU A 1 123 ? -21.296 -9.376 28.906 1.00 82.88 123 LEU A O 1
ATOM 994 N N . LEU A 1 124 ? -23.471 -9.761 29.340 1.00 84.88 124 LEU A N 1
ATOM 995 C CA . LEU A 1 124 ? -23.983 -9.008 28.197 1.00 84.88 124 LEU A CA 1
ATOM 996 C C . LEU A 1 124 ? -23.642 -7.515 28.298 1.00 84.88 124 LEU A C 1
ATOM 998 O O . LEU A 1 124 ? -23.247 -6.912 27.302 1.00 84.88 124 LEU A O 1
ATOM 1002 N N . LEU A 1 125 ? -23.751 -6.935 29.497 1.00 85.50 125 LEU A N 1
ATOM 1003 C CA . LEU A 1 125 ? -23.361 -5.550 29.750 1.00 85.50 125 LEU A CA 1
ATOM 1004 C C . LEU A 1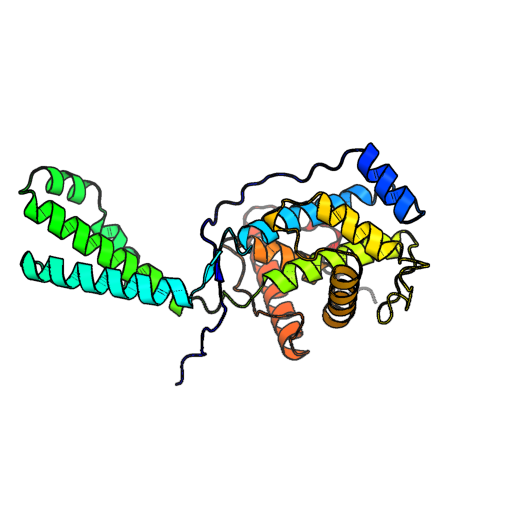 125 ? -21.868 -5.334 29.469 1.00 85.50 125 LEU A C 1
ATOM 1006 O O . LEU A 1 125 ? -21.518 -4.429 28.719 1.00 85.50 125 LEU A O 1
ATOM 1010 N N . PHE A 1 126 ? -21.001 -6.199 29.995 1.00 84.12 126 PHE A N 1
ATOM 1011 C CA . PHE A 1 126 ? -19.560 -6.113 29.760 1.00 84.12 126 PHE A CA 1
ATOM 1012 C C . PHE A 1 126 ? -19.193 -6.224 28.275 1.00 84.12 126 PHE A C 1
ATOM 1014 O O . PHE A 1 126 ? -18.348 -5.476 27.779 1.00 84.12 126 PHE A O 1
ATOM 1021 N N . ALA A 1 127 ? -19.839 -7.143 27.551 1.00 85.69 127 ALA A N 1
ATOM 1022 C CA . ALA A 1 127 ? -19.644 -7.287 26.113 1.00 85.69 127 ALA A CA 1
ATOM 1023 C C . ALA A 1 127 ? -20.052 -6.010 25.360 1.00 85.69 127 ALA A C 1
ATOM 1025 O O . ALA A 1 127 ? -19.339 -5.589 24.451 1.00 85.69 127 ALA A O 1
ATOM 1026 N N . ALA A 1 128 ? -21.155 -5.369 25.760 1.00 88.19 128 ALA A N 1
ATOM 1027 C CA . ALA A 1 128 ? -21.602 -4.107 25.178 1.00 88.19 128 ALA A CA 1
ATOM 1028 C C . ALA A 1 128 ? -20.636 -2.946 25.484 1.00 88.19 128 ALA A C 1
ATOM 1030 O O . ALA A 1 128 ? -20.281 -2.202 24.574 1.00 88.19 128 ALA A O 1
ATOM 1031 N N . GLU A 1 129 ? -20.160 -2.821 26.727 1.00 86.00 129 GLU A N 1
ATOM 1032 C CA . GLU A 1 129 ? -19.176 -1.801 27.129 1.00 86.00 129 GLU A CA 1
ATOM 1033 C C . GLU A 1 129 ? -17.855 -1.962 26.365 1.00 86.00 129 GLU A C 1
ATOM 1035 O O . GLU A 1 129 ? -17.319 -0.993 25.829 1.00 86.00 129 GLU A O 1
ATOM 1040 N N . SER A 1 130 ? -17.370 -3.199 26.239 1.00 84.75 130 SER A N 1
ATOM 1041 C CA . SER A 1 130 ? -16.152 -3.516 25.487 1.00 84.75 130 SER A CA 1
ATOM 1042 C C . SER A 1 130 ? -16.324 -3.242 23.991 1.00 84.75 130 SER A C 1
ATOM 1044 O O . SER A 1 130 ? -15.449 -2.655 23.364 1.00 84.75 130 SER A O 1
ATOM 1046 N N . ALA A 1 131 ? -17.471 -3.603 23.413 1.00 86.19 131 ALA A N 1
ATOM 1047 C CA . ALA A 1 131 ? -17.806 -3.304 22.023 1.00 86.19 131 ALA A CA 1
ATOM 1048 C C . ALA A 1 131 ? -17.799 -1.792 21.732 1.00 86.19 131 ALA A C 1
ATOM 1050 O O . ALA A 1 131 ? -17.167 -1.346 20.774 1.00 86.19 131 ALA A O 1
ATOM 1051 N N . VAL A 1 132 ? -18.460 -0.994 22.579 1.00 89.19 132 VAL A N 1
ATOM 1052 C CA . VAL A 1 132 ? -18.482 0.470 22.442 1.00 89.19 132 VAL A CA 1
ATOM 1053 C C . VAL A 1 132 ? -17.081 1.055 22.619 1.00 89.19 132 VAL A C 1
ATOM 1055 O O . VAL A 1 132 ? -16.677 1.886 21.809 1.00 89.19 132 VAL A O 1
ATOM 1058 N N . GLY A 1 133 ? -16.317 0.596 23.615 1.00 86.31 133 GLY A N 1
ATOM 1059 C CA . GLY A 1 133 ? -14.949 1.063 23.847 1.00 86.31 133 GLY A CA 1
ATOM 1060 C C . GLY A 1 133 ? -13.998 0.757 22.693 1.00 86.31 133 GLY A C 1
ATOM 1061 O O . GLY A 1 133 ? -13.266 1.639 22.246 1.00 86.31 133 GLY A O 1
ATOM 1062 N N . ALA A 1 134 ? -14.071 -0.453 22.133 1.00 86.56 134 ALA A N 1
ATOM 1063 C CA . ALA A 1 134 ? -13.337 -0.806 20.922 1.00 86.56 134 ALA A CA 1
ATOM 1064 C C . ALA A 1 134 ? -13.700 0.136 19.765 1.00 86.56 134 ALA A C 1
ATOM 1066 O O . ALA A 1 134 ? -12.820 0.635 19.065 1.00 86.56 134 ALA A O 1
ATOM 1067 N N . GLY A 1 135 ? -14.995 0.424 19.597 1.00 88.56 135 GLY A N 1
ATOM 1068 C CA . GLY A 1 135 ? -15.476 1.354 18.584 1.00 88.56 135 GLY A CA 1
ATOM 1069 C C . GLY A 1 135 ? -14.962 2.783 18.773 1.00 88.56 135 GLY A C 1
ATOM 1070 O O . GLY A 1 135 ? -14.564 3.418 17.798 1.00 88.56 135 GLY A O 1
ATOM 1071 N N . GLN A 1 136 ? -14.912 3.276 20.014 1.00 87.94 136 GLN A N 1
ATOM 1072 C CA . GLN A 1 136 ? -14.372 4.599 20.343 1.00 87.94 136 GLN A CA 1
ATOM 1073 C C . GLN A 1 136 ? -12.887 4.702 19.987 1.00 87.94 136 GLN A C 1
ATOM 1075 O O . GLN A 1 136 ? -12.489 5.671 19.342 1.00 87.94 136 GLN A O 1
ATOM 1080 N N . ILE A 1 137 ? -12.089 3.688 20.337 1.00 84.81 137 ILE A N 1
ATOM 1081 C CA . ILE A 1 137 ? -10.658 3.644 20.008 1.00 84.81 137 ILE A CA 1
ATOM 1082 C C . ILE A 1 137 ? -10.450 3.616 18.503 1.00 84.81 137 ILE A C 1
ATOM 1084 O O . ILE A 1 137 ? -9.710 4.442 17.982 1.00 84.81 137 ILE A O 1
ATOM 1088 N N . VAL A 1 138 ? -11.127 2.712 17.792 1.00 84.44 138 VAL A N 1
ATOM 1089 C CA . VAL A 1 138 ? -10.991 2.610 16.333 1.00 84.44 138 VAL A CA 1
ATOM 1090 C C . VAL A 1 138 ? -11.401 3.923 15.667 1.00 84.44 138 VAL A C 1
ATOM 1092 O O . VAL A 1 138 ? -10.711 4.388 14.765 1.00 84.44 138 VAL A O 1
ATOM 1095 N N . LYS A 1 139 ? -12.480 4.569 16.130 1.00 86.00 139 LYS A N 1
ATOM 1096 C CA . LYS A 1 139 ? -12.904 5.875 15.610 1.00 86.00 139 LYS A CA 1
ATOM 1097 C C . LYS A 1 139 ? -11.820 6.933 15.813 1.00 86.00 139 LYS A C 1
ATOM 1099 O O . LYS A 1 139 ? -11.491 7.638 14.865 1.00 86.00 139 LYS A O 1
ATOM 1104 N N . GLN A 1 140 ? -11.240 7.015 17.008 1.00 81.44 140 GLN A N 1
ATOM 1105 C CA . GLN A 1 140 ? -10.156 7.955 17.286 1.00 81.44 140 GLN A CA 1
ATOM 1106 C C . GLN A 1 140 ? -8.887 7.651 16.493 1.00 81.44 140 GLN A C 1
ATOM 1108 O O . GLN A 1 140 ? -8.240 8.578 16.012 1.00 81.44 140 GLN A O 1
ATOM 1113 N N . GLU A 1 141 ? -8.519 6.381 16.328 1.00 78.31 141 GLU A N 1
ATOM 1114 C CA . GLU A 1 141 ? -7.386 5.981 15.491 1.00 78.31 141 GLU A CA 1
ATOM 1115 C C . GLU A 1 141 ? -7.628 6.412 14.037 1.00 78.31 141 GLU A C 1
ATOM 1117 O O . GLU A 1 141 ? -6.775 7.081 13.468 1.00 78.31 141 GLU A O 1
ATOM 1122 N N . ILE A 1 142 ? -8.820 6.180 13.475 1.00 78.75 142 ILE A N 1
ATOM 1123 C CA . ILE A 1 142 ? -9.182 6.632 12.119 1.00 78.75 142 ILE A CA 1
ATOM 1124 C C . ILE A 1 142 ? -9.152 8.164 11.999 1.00 78.75 142 ILE A C 1
ATOM 1126 O O . ILE A 1 142 ? -8.620 8.693 11.026 1.00 78.75 142 ILE A O 1
ATOM 1130 N N . GLU A 1 143 ? -9.716 8.886 12.970 1.00 76.19 143 GLU A N 1
ATOM 1131 C CA . GLU A 1 143 ? -9.789 10.356 12.954 1.00 76.19 143 GLU A CA 1
ATOM 1132 C C . GLU A 1 143 ? -8.422 11.023 13.190 1.00 76.19 143 GLU A C 1
ATOM 1134 O O . GLU A 1 143 ? -8.155 12.103 12.658 1.00 76.19 143 GLU A O 1
ATOM 1139 N N . SER A 1 144 ? -7.544 10.391 13.973 1.00 67.75 144 SER A N 1
ATOM 1140 C CA . SER A 1 144 ? -6.185 10.876 14.249 1.00 67.75 144 SER A CA 1
ATOM 1141 C C . SER A 1 144 ? -5.174 10.457 13.178 1.00 67.75 144 SER A C 1
ATOM 1143 O O . SER A 1 144 ? -4.195 11.174 12.923 1.00 67.75 144 SER A O 1
ATOM 1145 N N . GLU A 1 145 ? -5.407 9.333 12.495 1.00 60.66 145 GLU A N 1
ATOM 1146 C CA . GLU A 1 145 ? -4.610 8.880 11.364 1.00 60.66 145 GLU A CA 1
ATOM 1147 C C . GLU A 1 145 ? -4.918 9.719 10.120 1.00 60.66 145 GLU A C 1
ATOM 1149 O O . GLU A 1 145 ? -5.519 9.272 9.149 1.00 60.66 145 GLU A O 1
ATOM 1154 N N . SER A 1 146 ? -4.299 10.901 10.066 1.00 49.38 146 SER A N 1
ATOM 1155 C CA . SER A 1 146 ? -4.006 11.679 8.843 1.00 49.38 146 SER A CA 1
ATOM 1156 C C . SER A 1 146 ? -3.190 10.911 7.772 1.00 49.38 146 SER A C 1
ATOM 1158 O O . SER A 1 146 ? -2.632 11.508 6.849 1.00 49.38 146 SER A O 1
ATOM 1160 N N . ARG A 1 147 ? -3.070 9.584 7.915 1.00 51.38 147 ARG A N 1
ATOM 1161 C CA . ARG A 1 147 ? -2.138 8.678 7.238 1.00 51.38 147 ARG A CA 1
ATOM 1162 C C . ARG A 1 147 ? -2.743 7.965 6.027 1.00 51.38 147 ARG A C 1
ATOM 1164 O O . ARG A 1 147 ? -1.979 7.388 5.259 1.00 51.38 147 ARG A O 1
ATOM 1171 N N . HIS A 1 148 ? -4.058 8.020 5.815 1.00 52.09 148 HIS A N 1
ATOM 1172 C CA . HIS A 1 148 ? -4.744 7.224 4.785 1.00 52.09 148 HIS A CA 1
ATOM 1173 C C . HIS A 1 148 ? -4.951 7.951 3.459 1.00 52.09 148 HIS A C 1
ATOM 1175 O O . HIS A 1 148 ? -5.849 7.624 2.678 1.00 52.09 148 HIS A O 1
ATOM 1181 N N . ARG A 1 149 ? -4.069 8.903 3.146 1.00 60.09 149 ARG A N 1
ATOM 1182 C CA . ARG A 1 149 ? -4.036 9.480 1.805 1.00 60.09 149 ARG A CA 1
ATOM 1183 C C . ARG A 1 149 ? -3.765 8.363 0.786 1.00 60.09 149 ARG A C 1
ATOM 1185 O O . ARG A 1 149 ? -2.933 7.498 1.057 1.00 60.09 149 ARG A O 1
ATOM 1192 N N . PRO A 1 150 ? -4.412 8.382 -0.393 1.00 65.50 150 PRO A N 1
ATOM 1193 C CA . PRO A 1 150 ? -4.404 7.267 -1.341 1.00 65.50 150 PRO A CA 1
ATOM 1194 C C . PRO A 1 150 ? -2.986 6.936 -1.839 1.00 65.50 150 PRO A C 1
ATOM 1196 O O . PRO A 1 150 ? -2.500 7.534 -2.798 1.00 65.50 150 PRO A O 1
ATOM 1199 N N . ILE A 1 151 ? -2.334 5.970 -1.183 1.00 78.62 151 ILE A N 1
ATOM 1200 C CA . ILE A 1 151 ? -0.944 5.560 -1.435 1.00 78.62 151 ILE A CA 1
ATOM 1201 C C . ILE A 1 151 ? -0.835 4.537 -2.565 1.00 78.62 151 ILE A C 1
ATOM 1203 O O . ILE A 1 151 ? 0.178 4.494 -3.253 1.00 78.62 151 ILE A O 1
ATOM 1207 N N . GLU A 1 152 ? -1.890 3.761 -2.825 1.00 78.56 152 GLU A N 1
ATOM 1208 C CA . GLU A 1 152 ? -1.932 2.702 -3.846 1.00 78.56 152 GLU A CA 1
ATOM 1209 C C . GLU A 1 152 ? -1.419 3.186 -5.218 1.00 78.56 152 GLU A C 1
ATOM 1211 O O . GLU A 1 152 ? -0.640 2.517 -5.903 1.00 78.56 152 GLU A O 1
ATOM 1216 N N . ASN A 1 153 ? -1.797 4.414 -5.592 1.00 83.56 153 ASN A N 1
ATOM 1217 C CA . ASN A 1 153 ? -1.344 5.067 -6.817 1.00 83.56 153 ASN A CA 1
ATOM 1218 C C . ASN A 1 153 ? 0.156 5.345 -6.849 1.00 83.56 153 ASN A C 1
ATOM 1220 O O . ASN A 1 153 ? 0.785 5.216 -7.906 1.00 83.56 153 ASN A O 1
ATOM 1224 N N . ASP A 1 154 ? 0.701 5.762 -5.717 1.00 88.00 154 ASP A N 1
ATOM 1225 C CA . ASP A 1 154 ? 2.104 6.100 -5.568 1.00 88.00 154 ASP A CA 1
ATOM 1226 C C . ASP A 1 154 ? 2.958 4.834 -5.440 1.00 88.00 154 ASP A C 1
ATOM 1228 O O . ASP A 1 154 ? 4.054 4.812 -5.991 1.00 88.00 154 ASP A O 1
ATOM 1232 N N . LEU A 1 155 ? 2.439 3.751 -4.839 1.00 90.31 155 LEU A N 1
ATOM 1233 C CA . LEU A 1 155 ? 3.097 2.436 -4.795 1.00 90.31 155 LEU A CA 1
ATOM 1234 C C . LEU A 1 155 ? 3.341 1.894 -6.204 1.00 90.31 155 LEU A C 1
ATOM 1236 O O . LEU A 1 155 ? 4.482 1.622 -6.578 1.00 90.31 155 LEU A O 1
ATOM 1240 N N . TRP A 1 156 ? 2.282 1.807 -7.017 1.00 93.00 156 TRP A N 1
ATOM 1241 C CA . TRP A 1 156 ? 2.404 1.328 -8.397 1.00 93.00 156 TRP A CA 1
ATOM 1242 C C . TRP A 1 156 ? 3.336 2.234 -9.214 1.00 93.00 156 TRP A C 1
ATOM 1244 O O . TRP A 1 156 ? 4.202 1.760 -9.947 1.00 93.00 156 TRP A O 1
ATOM 1254 N N . SER A 1 157 ? 3.217 3.557 -9.044 1.00 92.69 157 SER A N 1
ATOM 1255 C CA . SER A 1 157 ? 4.064 4.527 -9.749 1.00 92.69 157 SER A CA 1
ATOM 1256 C C . SER A 1 157 ? 5.537 4.434 -9.344 1.00 92.69 157 SER A C 1
ATOM 1258 O O . SER A 1 157 ? 6.414 4.557 -10.201 1.00 92.69 157 SER A O 1
ATOM 1260 N N . ALA A 1 158 ? 5.824 4.207 -8.061 1.00 93.38 158 ALA A N 1
ATOM 1261 C CA . ALA A 1 158 ? 7.177 4.024 -7.556 1.00 93.38 158 ALA A CA 1
ATOM 1262 C C . ALA A 1 158 ? 7.811 2.748 -8.114 1.00 93.38 158 ALA A C 1
ATOM 1264 O O . ALA A 1 158 ? 8.926 2.809 -8.637 1.00 93.38 158 ALA A O 1
ATOM 1265 N N . TRP A 1 159 ? 7.079 1.630 -8.079 1.00 95.44 159 TRP A N 1
ATOM 1266 C CA . TRP A 1 159 ? 7.506 0.360 -8.665 1.00 95.44 159 TRP A CA 1
ATOM 1267 C C . TRP A 1 159 ? 7.835 0.503 -10.156 1.00 95.44 159 TRP A C 1
ATOM 1269 O O . TRP A 1 159 ? 8.931 0.148 -10.588 1.00 95.44 159 TRP A O 1
ATOM 1279 N N . VAL A 1 160 ? 6.946 1.122 -10.937 1.00 94.94 160 VAL A N 1
ATOM 1280 C CA . VAL A 1 160 ? 7.170 1.366 -12.369 1.00 94.94 160 VAL A CA 1
ATOM 1281 C C . VAL A 1 160 ? 8.401 2.240 -12.621 1.00 94.94 160 VAL A C 1
ATOM 1283 O O . VAL A 1 160 ? 9.198 1.935 -13.509 1.00 94.94 160 VAL A O 1
ATOM 1286 N N . CYS A 1 161 ? 8.598 3.309 -11.844 1.00 94.50 161 CYS A N 1
ATOM 1287 C CA . CYS A 1 161 ? 9.771 4.178 -11.970 1.00 94.50 161 CYS A CA 1
ATOM 1288 C C . CYS A 1 161 ? 11.083 3.457 -11.620 1.00 94.50 161 CYS A C 1
ATOM 1290 O O . CYS A 1 161 ? 12.099 3.690 -12.280 1.00 94.50 161 CYS A O 1
ATOM 1292 N N . LEU A 1 162 ? 11.074 2.575 -10.617 1.00 94.44 162 LEU A N 1
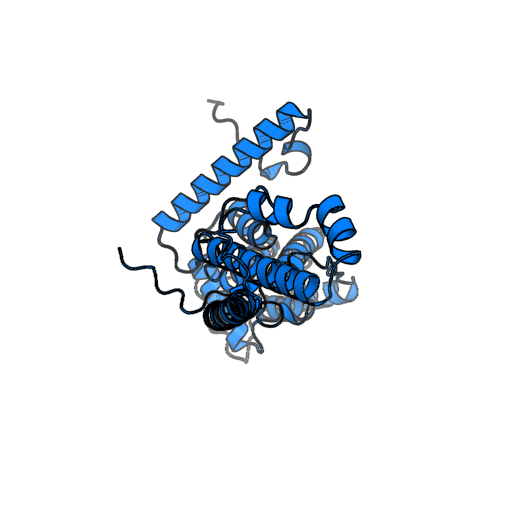ATOM 1293 C CA . LEU A 1 162 ? 12.222 1.737 -10.258 1.00 94.44 162 LEU A CA 1
ATOM 1294 C C . LEU A 1 162 ? 12.551 0.740 -11.374 1.00 94.44 162 LEU A C 1
ATOM 1296 O O . LEU A 1 162 ? 13.694 0.689 -11.833 1.00 94.44 162 LEU A O 1
ATOM 1300 N N . THR A 1 163 ? 11.545 0.035 -11.890 1.00 94.06 163 THR A N 1
ATOM 1301 C CA . THR A 1 163 ? 11.692 -0.881 -13.030 1.00 94.06 163 THR A CA 1
ATOM 1302 C C . THR A 1 163 ? 12.228 -0.147 -14.262 1.00 94.06 163 THR A C 1
ATOM 1304 O O . THR A 1 163 ? 13.198 -0.589 -14.878 1.00 94.06 163 THR A O 1
ATOM 1307 N N . ALA A 1 164 ? 11.687 1.035 -14.579 1.00 93.19 164 ALA A N 1
ATOM 1308 C CA . ALA A 1 164 ? 12.164 1.860 -15.687 1.00 93.19 164 ALA A CA 1
ATOM 1309 C C . ALA A 1 164 ? 13.650 2.224 -15.554 1.00 93.19 164 ALA A C 1
ATOM 1311 O O . ALA A 1 164 ? 14.365 2.267 -16.552 1.00 93.19 164 ALA A O 1
ATOM 1312 N N . ARG A 1 165 ? 14.138 2.491 -14.337 1.00 92.00 165 ARG A N 1
ATOM 1313 C CA . ARG A 1 165 ? 15.557 2.805 -14.099 1.00 92.00 165 ARG A CA 1
ATOM 1314 C C . ARG A 1 165 ? 16.460 1.621 -14.352 1.00 92.00 165 ARG A C 1
ATOM 1316 O O . ARG A 1 165 ? 17.484 1.784 -15.011 1.00 92.00 165 ARG A O 1
ATOM 1323 N N . ILE A 1 166 ? 16.072 0.449 -13.857 1.00 91.00 166 ILE A N 1
ATOM 1324 C CA . ILE A 1 166 ? 16.855 -0.768 -14.058 1.00 91.00 166 ILE A CA 1
ATOM 1325 C C . ILE A 1 166 ? 16.956 -1.085 -15.551 1.00 91.00 166 ILE A C 1
ATOM 1327 O O . ILE A 1 166 ? 18.060 -1.331 -16.039 1.00 91.00 166 ILE A O 1
ATOM 1331 N N . LEU A 1 167 ? 15.834 -1.004 -16.273 1.00 90.62 167 LEU A N 1
ATOM 1332 C CA . LEU A 1 167 ? 15.770 -1.278 -17.708 1.00 90.62 167 LEU A CA 1
ATOM 1333 C C . LEU A 1 167 ? 16.504 -0.220 -18.545 1.00 90.62 167 LEU A C 1
ATOM 1335 O O . LEU A 1 167 ? 17.242 -0.582 -19.457 1.00 90.62 167 LEU A O 1
ATOM 1339 N N . LYS A 1 168 ? 16.393 1.075 -18.207 1.00 89.38 168 LYS A N 1
ATOM 1340 C CA . LYS A 1 168 ? 17.210 2.137 -18.830 1.00 89.38 168 LYS A CA 1
ATOM 1341 C C . LYS A 1 168 ? 18.696 1.853 -18.687 1.00 89.38 168 LYS A C 1
ATOM 1343 O O . LYS A 1 168 ? 19.439 1.941 -19.657 1.00 89.38 168 LYS A O 1
ATOM 1348 N N . ALA A 1 169 ? 19.123 1.497 -17.480 1.00 88.00 169 ALA A N 1
ATOM 1349 C CA . ALA A 1 169 ? 20.517 1.189 -17.210 1.00 88.00 169 ALA A CA 1
ATOM 1350 C C . ALA A 1 169 ? 20.968 -0.137 -17.860 1.00 88.00 169 ALA A C 1
ATOM 1352 O O . ALA A 1 169 ? 22.167 -0.338 -18.018 1.00 88.00 169 ALA A O 1
ATOM 1353 N N . ALA A 1 170 ? 20.038 -1.012 -18.263 1.00 86.94 170 ALA A N 1
ATOM 1354 C CA . ALA A 1 170 ? 20.301 -2.186 -19.102 1.00 86.94 170 ALA A CA 1
ATOM 1355 C C . ALA A 1 170 ? 20.370 -1.859 -20.611 1.00 86.94 170 ALA A C 1
ATOM 1357 O O . ALA A 1 170 ? 20.613 -2.750 -21.415 1.00 86.94 170 ALA A O 1
ATOM 1358 N N . GLY A 1 171 ? 20.152 -0.598 -21.005 1.00 87.19 171 GLY A N 1
ATOM 1359 C CA . GLY A 1 171 ? 20.201 -0.147 -22.398 1.00 87.19 171 GLY A CA 1
ATOM 1360 C C . GLY A 1 171 ? 18.835 0.040 -23.062 1.00 87.19 171 GLY A C 1
ATOM 1361 O O . GLY A 1 171 ? 18.779 0.440 -24.227 1.00 87.19 171 GLY A O 1
ATOM 1362 N N . LEU A 1 172 ? 17.722 -0.190 -22.352 1.00 88.19 172 LEU A N 1
ATOM 1363 C CA . LEU A 1 172 ? 16.393 0.018 -22.924 1.00 88.19 172 LEU A CA 1
ATOM 1364 C C . LEU A 1 172 ? 16.112 1.514 -23.094 1.00 88.19 172 LEU A C 1
ATOM 1366 O O . LEU A 1 172 ? 16.098 2.286 -22.131 1.00 88.19 172 LEU A O 1
ATOM 1370 N N . LYS A 1 173 ? 15.824 1.932 -24.328 1.00 84.44 173 LYS A N 1
ATOM 1371 C CA . LYS A 1 173 ? 15.431 3.313 -24.621 1.00 84.44 173 LYS A CA 1
ATOM 1372 C C . LYS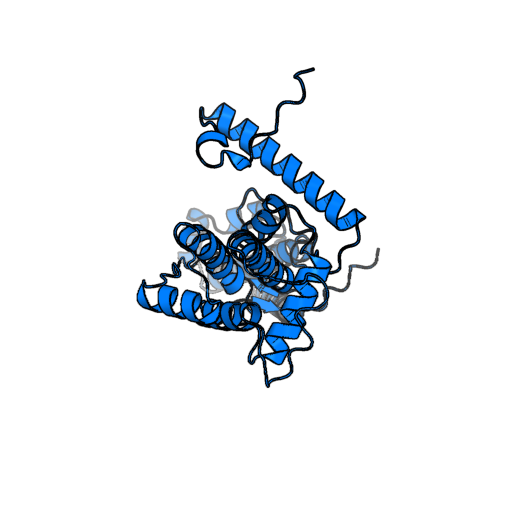 A 1 173 ? 14.027 3.576 -24.074 1.00 84.44 173 LYS A C 1
ATOM 1374 O O . LYS A 1 173 ? 13.032 3.164 -24.658 1.00 84.44 173 LYS A O 1
ATOM 1379 N N . ILE A 1 174 ? 13.954 4.279 -22.944 1.00 82.12 174 ILE A N 1
ATOM 1380 C CA . ILE A 1 174 ? 12.695 4.725 -22.332 1.00 82.12 174 ILE A CA 1
ATOM 1381 C C . ILE A 1 174 ? 12.669 6.257 -22.328 1.00 82.12 174 ILE A C 1
ATOM 1383 O O . ILE A 1 174 ? 13.307 6.919 -21.504 1.00 82.12 174 ILE A O 1
ATOM 1387 N N . SER A 1 175 ? 11.909 6.842 -23.241 1.00 64.12 175 SER A N 1
ATOM 1388 C CA . SER A 1 175 ? 11.672 8.283 -23.336 1.00 64.12 175 SER A CA 1
ATOM 1389 C C . SER A 1 175 ? 10.750 8.756 -22.202 1.00 64.12 175 SER A C 1
ATOM 1391 O O . SER A 1 175 ? 9.598 8.348 -22.087 1.00 64.12 175 SER A O 1
ATOM 1393 N N . GLY A 1 176 ? 11.264 9.634 -21.333 1.00 52.25 176 GLY A N 1
ATOM 1394 C CA . GLY A 1 176 ? 10.618 10.010 -20.063 1.00 52.25 176 GLY A CA 1
ATOM 1395 C C . GLY A 1 176 ? 9.319 10.825 -20.162 1.00 52.25 176 GLY A C 1
ATOM 1396 O O . GLY A 1 176 ? 8.574 10.871 -19.191 1.00 52.25 176 GLY A O 1
ATOM 1397 N N . ALA A 1 177 ? 9.018 11.441 -21.311 1.00 45.97 177 ALA A N 1
ATOM 1398 C CA . ALA A 1 177 ? 7.814 12.267 -21.510 1.00 45.97 177 ALA A CA 1
ATOM 1399 C C . ALA A 1 177 ? 6.885 11.760 -22.631 1.00 45.97 177 ALA A C 1
ATOM 1401 O O . ALA A 1 177 ? 5.713 12.143 -22.699 1.00 45.97 177 ALA A O 1
ATOM 1402 N N . SER A 1 178 ? 7.413 10.882 -23.479 1.00 45.72 178 SER A N 1
ATOM 1403 C CA . SER A 1 178 ? 6.790 10.337 -24.677 1.00 45.72 178 SER A CA 1
ATOM 1404 C C . SER A 1 178 ? 7.228 8.886 -24.774 1.00 45.72 178 SER A C 1
ATOM 1406 O O . SER A 1 178 ? 8.066 8.561 -25.608 1.00 45.72 178 SER A O 1
ATOM 1408 N N . ILE A 1 179 ? 6.707 8.006 -23.910 1.00 53.38 179 ILE A N 1
ATOM 1409 C CA . ILE A 1 179 ? 6.626 6.590 -24.306 1.00 53.38 179 ILE A CA 1
ATOM 1410 C C . ILE A 1 179 ? 5.949 6.652 -25.661 1.00 53.38 179 ILE A C 1
ATOM 1412 O O . ILE A 1 179 ? 4.870 7.247 -25.706 1.00 53.38 179 ILE A O 1
ATOM 1416 N N . ASP A 1 180 ? 6.660 6.225 -26.706 1.00 47.66 180 ASP A N 1
ATOM 1417 C CA . ASP A 1 180 ? 6.374 6.566 -28.095 1.00 47.66 180 ASP A CA 1
ATOM 1418 C C . ASP A 1 180 ? 4.871 6.654 -28.369 1.00 47.66 180 ASP A C 1
ATOM 1420 O O . ASP A 1 180 ? 4.056 5.902 -27.819 1.00 47.66 180 ASP A O 1
ATOM 1424 N N . LYS A 1 181 ? 4.483 7.508 -29.318 1.00 49.47 181 LYS A N 1
ATOM 1425 C CA . LYS A 1 181 ? 3.204 7.337 -30.024 1.00 49.47 181 LYS A CA 1
ATOM 1426 C C . LYS A 1 181 ? 3.222 6.038 -30.854 1.00 49.47 181 LYS A C 1
ATOM 1428 O O . LYS A 1 181 ? 2.718 6.018 -31.970 1.00 49.47 181 LYS A O 1
ATOM 1433 N N . SER A 1 182 ? 3.837 4.975 -30.338 1.00 51.91 182 SER A N 1
ATOM 1434 C CA . SER A 1 182 ? 3.681 3.620 -30.791 1.00 51.91 182 SER A CA 1
ATOM 1435 C C . SER A 1 182 ? 2.200 3.327 -30.713 1.00 51.91 182 SER A C 1
ATOM 1437 O O . SER A 1 182 ? 1.634 3.070 -29.650 1.00 51.91 182 SER A O 1
ATOM 1439 N N . SER A 1 183 ? 1.562 3.452 -31.870 1.00 51.41 183 SER A N 1
ATOM 1440 C CA . SER A 1 183 ? 0.258 2.877 -32.117 1.00 51.41 183 SER A CA 1
ATOM 1441 C C . SER A 1 183 ? 0.314 1.386 -31.777 1.00 51.41 183 SER A C 1
ATOM 1443 O O . SER A 1 183 ? 1.395 0.794 -31.668 1.00 51.41 183 SER A O 1
ATOM 1445 N N . HIS A 1 184 ? -0.848 0.746 -31.672 1.00 55.81 184 HIS A N 1
ATOM 1446 C CA . HIS A 1 184 ? -0.949 -0.709 -31.536 1.00 55.81 184 HIS A CA 1
ATOM 1447 C C . HIS A 1 184 ? -0.077 -1.499 -32.537 1.00 55.81 184 HIS A C 1
ATOM 1449 O O . HIS A 1 184 ? 0.241 -2.652 -32.268 1.00 55.81 184 HIS A O 1
ATOM 1455 N N . ALA A 1 185 ? 0.347 -0.884 -33.649 1.00 54.62 185 ALA A N 1
ATOM 1456 C CA . ALA A 1 185 ? 1.230 -1.482 -34.643 1.00 54.62 185 ALA A CA 1
ATOM 1457 C C . ALA A 1 185 ? 2.689 -1.687 -34.177 1.00 54.62 185 ALA A C 1
ATOM 1459 O O . ALA A 1 185 ? 3.322 -2.617 -34.655 1.00 54.62 185 ALA A O 1
ATOM 1460 N N . ASN A 1 186 ? 3.227 -0.872 -33.257 1.00 68.12 186 ASN A N 1
ATOM 1461 C CA . ASN A 1 186 ? 4.627 -0.967 -32.798 1.00 68.12 186 ASN A CA 1
ATOM 1462 C C . ASN A 1 186 ? 4.750 -0.826 -31.269 1.00 68.12 186 ASN A C 1
ATOM 1464 O O . ASN A 1 186 ? 5.376 0.120 -30.796 1.00 68.12 186 ASN A O 1
ATOM 1468 N N . PRO A 1 187 ? 4.146 -1.720 -30.468 1.00 76.69 187 PRO A N 1
ATOM 1469 C CA . PRO A 1 187 ? 4.032 -1.545 -29.022 1.00 76.69 187 PRO A CA 1
ATOM 1470 C C . PRO A 1 187 ? 5.397 -1.389 -28.335 1.00 76.69 187 PRO A C 1
ATOM 1472 O O . PRO A 1 187 ? 6.334 -2.141 -28.598 1.00 76.69 187 PRO A O 1
ATOM 1475 N N . SER A 1 188 ? 5.490 -0.432 -27.409 1.00 86.00 188 SER A N 1
ATOM 1476 C CA . SER A 1 188 ? 6.703 -0.155 -26.638 1.00 86.00 188 SER A CA 1
ATOM 1477 C C . SER A 1 188 ? 7.160 -1.408 -25.873 1.00 86.00 188 SER A C 1
ATOM 1479 O O . SER A 1 188 ? 6.385 -1.927 -25.058 1.00 86.00 188 SER A O 1
ATOM 1481 N N . PRO A 1 189 ? 8.419 -1.862 -26.051 1.00 90.56 189 PRO A N 1
ATOM 1482 C CA . PRO A 1 189 ? 8.956 -3.011 -25.320 1.00 90.56 189 PRO A CA 1
ATOM 1483 C C . PRO A 1 189 ? 8.898 -2.825 -23.801 1.00 90.56 189 PRO A C 1
ATOM 1485 O O . PRO A 1 189 ? 8.614 -3.765 -23.065 1.00 90.56 189 PRO A O 1
ATOM 1488 N N . PHE A 1 190 ? 9.078 -1.587 -23.325 1.00 91.62 190 PHE A N 1
ATOM 1489 C CA . PHE A 1 190 ? 8.957 -1.262 -21.906 1.00 91.62 190 PHE A CA 1
ATOM 1490 C C . PHE A 1 190 ? 7.535 -1.479 -21.379 1.00 91.62 190 PHE A C 1
ATOM 1492 O O . PHE A 1 190 ? 7.363 -2.103 -20.338 1.00 91.62 190 PHE A O 1
ATOM 1499 N N . ILE A 1 191 ? 6.511 -1.007 -22.098 1.00 91.69 191 ILE A N 1
ATOM 1500 C CA . ILE A 1 191 ? 5.114 -1.198 -21.679 1.00 91.69 191 ILE A CA 1
ATOM 1501 C C . ILE A 1 191 ? 4.752 -2.679 -21.666 1.00 91.69 191 ILE A C 1
ATOM 1503 O O . ILE A 1 191 ? 4.126 -3.142 -20.718 1.00 91.69 191 ILE A O 1
ATOM 1507 N N . ARG A 1 192 ? 5.190 -3.439 -22.674 1.00 91.25 192 ARG A N 1
ATOM 1508 C CA . ARG A 1 192 ? 4.982 -4.891 -22.708 1.00 91.25 192 ARG A CA 1
ATOM 1509 C C . ARG A 1 192 ? 5.654 -5.594 -21.530 1.00 91.25 192 ARG A C 1
ATOM 1511 O O . ARG A 1 192 ? 5.028 -6.448 -20.919 1.00 91.25 192 ARG A O 1
ATOM 1518 N N . ALA A 1 193 ? 6.872 -5.195 -21.171 1.00 92.69 193 ALA A N 1
ATOM 1519 C CA . ALA A 1 193 ? 7.544 -5.730 -19.992 1.00 92.69 193 ALA A CA 1
ATOM 1520 C C . ALA A 1 193 ? 6.802 -5.381 -18.696 1.00 92.69 193 ALA A C 1
ATOM 1522 O O . ALA A 1 193 ? 6.659 -6.237 -17.837 1.00 92.69 193 ALA A O 1
ATOM 1523 N N . VAL A 1 194 ? 6.281 -4.157 -18.550 1.00 94.31 194 VAL A N 1
ATOM 1524 C CA . VAL A 1 194 ? 5.465 -3.783 -17.379 1.00 94.31 194 VAL A CA 1
ATOM 1525 C C . VAL A 1 194 ? 4.185 -4.619 -17.301 1.00 94.31 194 VAL A C 1
ATOM 1527 O O . VAL A 1 194 ? 3.816 -5.032 -16.206 1.00 94.31 194 VAL A O 1
ATOM 1530 N N . ILE A 1 195 ? 3.527 -4.892 -18.434 1.00 93.69 195 ILE A N 1
ATOM 1531 C CA . ILE A 1 195 ? 2.352 -5.779 -18.491 1.00 93.69 195 ILE A CA 1
ATOM 1532 C C . ILE A 1 195 ? 2.724 -7.179 -18.001 1.00 93.69 195 ILE A C 1
ATOM 1534 O O . ILE A 1 195 ? 2.048 -7.691 -17.113 1.00 93.69 195 ILE A O 1
ATOM 1538 N N . GLU A 1 196 ? 3.808 -7.746 -18.533 1.00 93.94 196 GLU A N 1
ATOM 1539 C CA . GLU A 1 196 ? 4.261 -9.096 -18.187 1.00 93.94 196 GLU A CA 1
ATOM 1540 C C . GLU A 1 196 ? 4.665 -9.200 -16.711 1.00 93.94 196 GLU A C 1
ATOM 1542 O O . GLU A 1 196 ? 4.211 -10.074 -15.981 1.00 93.94 196 GLU A O 1
ATOM 1547 N N . LEU A 1 197 ? 5.449 -8.241 -16.215 1.00 94.19 197 LEU A N 1
ATOM 1548 C CA . LEU A 1 197 ? 5.828 -8.195 -14.804 1.00 94.19 197 LEU A CA 1
ATOM 1549 C C . LEU A 1 197 ? 4.591 -8.025 -13.909 1.00 94.19 197 LEU A C 1
ATOM 1551 O O . LEU A 1 197 ? 4.496 -8.668 -12.869 1.00 94.19 197 LEU A O 1
ATOM 1555 N N . GLN A 1 198 ? 3.614 -7.203 -14.307 1.00 93.00 198 GLN A N 1
ATOM 1556 C CA . GLN A 1 198 ? 2.375 -7.037 -13.546 1.00 93.00 198 GLN A CA 1
ATOM 1557 C C . GLN A 1 198 ? 1.542 -8.328 -13.520 1.00 93.00 198 GLN A C 1
ATOM 1559 O O . GLN A 1 198 ? 0.938 -8.620 -12.492 1.00 93.00 198 GLN A O 1
ATOM 1564 N N . SER A 1 199 ? 1.507 -9.127 -14.594 1.00 92.62 199 SER A N 1
ATOM 1565 C CA . SER A 1 199 ? 0.780 -10.407 -14.588 1.00 92.62 199 SER A CA 1
ATOM 1566 C C . SER A 1 199 ? 1.386 -11.457 -13.662 1.00 92.62 199 SER A C 1
ATOM 1568 O O . SER A 1 199 ? 0.672 -12.377 -13.266 1.00 92.62 199 SER A O 1
ATOM 1570 N N . LEU A 1 200 ? 2.652 -11.299 -13.273 1.00 92.12 200 LEU A N 1
ATOM 1571 C CA . LEU A 1 200 ? 3.326 -12.159 -12.297 1.00 92.12 200 LEU A CA 1
ATOM 1572 C C . LEU A 1 200 ? 3.066 -11.741 -10.842 1.00 92.12 200 LEU A C 1
ATOM 1574 O O . LEU A 1 200 ? 3.347 -12.507 -9.928 1.00 92.12 200 LEU A O 1
ATOM 1578 N N . LEU A 1 201 ? 2.512 -10.549 -10.606 1.00 90.62 201 LEU A N 1
ATOM 1579 C CA . LEU A 1 201 ? 2.149 -10.093 -9.263 1.00 90.62 201 LEU A CA 1
ATOM 1580 C C . LEU A 1 201 ? 0.851 -10.762 -8.761 1.00 90.62 201 LEU A C 1
ATOM 1582 O O . LEU A 1 201 ? 0.037 -11.227 -9.582 1.00 90.62 201 LEU A O 1
ATOM 1586 N N . PRO A 1 202 ? 0.598 -10.738 -7.434 1.00 87.38 202 PRO A N 1
ATOM 1587 C CA . PRO A 1 202 ? -0.698 -11.095 -6.861 1.00 87.38 202 PRO A CA 1
ATOM 1588 C C . PRO A 1 202 ? -1.838 -10.364 -7.572 1.00 87.38 202 PRO A C 1
ATOM 1590 O O . PRO A 1 202 ? -1.675 -9.220 -8.008 1.00 87.38 202 PRO A O 1
ATOM 1593 N N . LYS A 1 203 ? -2.998 -11.017 -7.713 1.00 87.06 203 LYS A N 1
ATOM 1594 C CA . LYS A 1 203 ? -4.142 -10.473 -8.474 1.00 87.06 203 LYS A CA 1
ATOM 1595 C C . LYS A 1 203 ? -4.552 -9.083 -7.981 1.00 87.06 203 LYS A C 1
ATOM 1597 O O . LYS A 1 203 ? -4.869 -8.222 -8.792 1.00 87.06 203 LYS A O 1
ATOM 1602 N N . GLN A 1 204 ? -4.447 -8.865 -6.677 1.00 84.31 204 GLN A N 1
ATOM 1603 C CA . GLN A 1 204 ? -4.759 -7.633 -5.964 1.00 84.31 204 GLN A CA 1
ATOM 1604 C C . GLN A 1 204 ? -3.853 -6.456 -6.370 1.00 84.31 204 GLN A C 1
ATOM 1606 O O . GLN A 1 204 ? -4.270 -5.302 -6.306 1.00 84.31 204 GLN A O 1
ATOM 1611 N N . CYS A 1 205 ? -2.630 -6.731 -6.837 1.00 86.44 205 CYS A N 1
ATOM 1612 C CA . CYS A 1 205 ? -1.688 -5.721 -7.331 1.00 86.44 205 CYS A CA 1
ATOM 1613 C C . CYS A 1 205 ? -1.857 -5.405 -8.827 1.00 86.44 205 CYS A C 1
ATOM 1615 O O . CYS A 1 205 ? -1.202 -4.495 -9.346 1.00 86.44 205 CYS A O 1
ATOM 1617 N N . ARG A 1 206 ? -2.689 -6.161 -9.558 1.00 88.62 206 ARG A N 1
ATOM 1618 C CA . ARG A 1 206 ? -2.868 -6.008 -11.011 1.00 88.62 206 ARG A CA 1
ATOM 1619 C C . ARG A 1 206 ? -3.852 -4.887 -11.290 1.00 88.62 206 ARG A C 1
ATOM 1621 O O . ARG A 1 206 ? -5.064 -5.065 -11.263 1.00 88.62 206 ARG A O 1
ATOM 1628 N N . ARG A 1 207 ? -3.305 -3.707 -11.547 1.00 82.44 207 ARG A N 1
ATOM 1629 C CA . ARG A 1 207 ? -4.058 -2.462 -11.434 1.00 82.44 207 ARG A CA 1
ATOM 1630 C C . ARG A 1 207 ? -4.671 -1.974 -12.735 1.00 82.44 207 ARG A C 1
ATOM 1632 O O . ARG A 1 207 ? -5.745 -1.381 -12.744 1.00 82.44 207 ARG A O 1
ATOM 1639 N N . TYR A 1 208 ? -3.968 -2.201 -13.836 1.00 88.81 208 TYR A N 1
ATOM 1640 C CA . TYR A 1 208 ? -4.374 -1.737 -15.156 1.00 88.81 208 TYR A CA 1
ATOM 1641 C C . TYR A 1 208 ? -4.422 -2.912 -16.123 1.00 88.81 208 TYR A C 1
ATOM 1643 O O . TYR A 1 208 ? -3.457 -3.669 -16.232 1.00 88.81 208 TYR A O 1
ATOM 1651 N N . ASN A 1 209 ? -5.544 -3.035 -16.832 1.00 86.44 209 ASN A N 1
ATOM 1652 C CA . ASN A 1 209 ? -5.794 -4.106 -17.788 1.00 86.44 209 ASN A CA 1
ATOM 1653 C C . ASN A 1 209 ? -5.680 -3.578 -19.219 1.00 86.44 209 ASN A C 1
ATOM 1655 O O . ASN A 1 209 ? -6.333 -2.597 -19.588 1.00 86.44 209 ASN A O 1
ATOM 1659 N N . GLY A 1 210 ? -4.866 -4.247 -20.031 1.00 86.31 210 GLY A N 1
ATOM 1660 C CA . GLY A 1 210 ? -4.652 -3.891 -21.430 1.00 86.31 210 GLY A CA 1
ATOM 1661 C C . GLY A 1 210 ? -3.570 -2.830 -21.650 1.00 86.31 210 GLY A C 1
ATOM 1662 O O . GLY A 1 210 ? -3.136 -2.123 -20.745 1.00 86.31 210 GLY A O 1
ATOM 1663 N N . TYR A 1 211 ? -3.116 -2.741 -22.899 1.00 88.88 211 TYR A N 1
ATOM 1664 C CA . TYR A 1 211 ? -1.935 -1.961 -23.261 1.00 88.88 211 TYR A CA 1
ATOM 1665 C C . TYR A 1 211 ? -2.101 -0.453 -23.032 1.00 88.88 211 TYR A C 1
ATOM 1667 O O . TYR A 1 211 ? -1.225 0.169 -22.439 1.00 88.88 211 TYR A O 1
ATOM 1675 N N . GLU A 1 212 ? -3.220 0.141 -23.461 1.00 87.56 212 GLU A N 1
ATOM 1676 C CA . GLU A 1 212 ? -3.409 1.597 -23.367 1.00 87.56 212 GLU A CA 1
ATOM 1677 C C . GLU A 1 212 ? -3.525 2.090 -21.924 1.00 87.56 212 GLU A C 1
ATOM 1679 O O . GLU A 1 212 ? -2.923 3.104 -21.577 1.00 87.56 212 GLU A O 1
ATOM 1684 N N . SER A 1 213 ? -4.226 1.356 -21.055 1.00 89.81 213 SER A N 1
ATOM 1685 C CA . SER A 1 213 ? -4.368 1.740 -19.647 1.00 89.81 213 SER A CA 1
ATOM 1686 C C . SER A 1 213 ? -3.016 1.713 -18.924 1.00 89.81 213 SER A C 1
ATOM 1688 O O . SER A 1 213 ? -2.657 2.687 -18.258 1.00 89.81 213 SER A O 1
ATOM 1690 N N . VAL A 1 214 ? -2.221 0.654 -19.136 1.00 91.31 214 VAL A N 1
ATOM 1691 C CA . VAL A 1 214 ? -0.853 0.548 -18.611 1.00 91.31 214 VAL A CA 1
ATOM 1692 C C . VAL A 1 214 ? 0.022 1.650 -19.199 1.00 91.31 214 VAL A C 1
ATOM 1694 O O . VAL A 1 214 ? 0.694 2.348 -18.447 1.00 91.31 214 VAL A O 1
ATOM 1697 N N . ARG A 1 215 ? -0.025 1.885 -20.517 1.00 89.94 215 ARG A N 1
ATOM 1698 C CA . ARG A 1 215 ? 0.757 2.938 -21.180 1.00 89.94 215 ARG A CA 1
ATOM 1699 C C . ARG A 1 215 ? 0.478 4.315 -20.584 1.00 89.94 215 ARG A C 1
ATOM 1701 O O . ARG A 1 215 ? 1.425 5.011 -20.214 1.00 89.94 215 ARG A O 1
ATOM 1708 N N . THR A 1 216 ? -0.790 4.707 -20.474 1.00 89.00 216 THR A N 1
ATOM 1709 C CA . THR A 1 216 ? -1.194 6.001 -19.907 1.00 89.00 216 THR A CA 1
ATOM 1710 C C . THR A 1 216 ? -0.748 6.131 -18.455 1.00 89.00 216 THR A C 1
ATOM 1712 O O . THR A 1 216 ? -0.164 7.152 -18.081 1.00 89.00 216 THR A O 1
ATOM 1715 N N . ALA A 1 217 ? -0.962 5.093 -17.644 1.00 89.69 217 ALA A N 1
ATOM 1716 C CA . ALA A 1 217 ? -0.551 5.094 -16.248 1.00 89.69 217 ALA A CA 1
ATOM 1717 C C . ALA A 1 217 ? 0.974 5.205 -16.106 1.00 89.69 217 ALA A C 1
ATOM 1719 O O . ALA A 1 217 ? 1.458 6.067 -15.375 1.00 89.69 217 ALA A O 1
ATOM 1720 N N . THR A 1 218 ? 1.737 4.415 -16.863 1.00 91.31 218 THR A N 1
ATOM 1721 C CA . THR A 1 218 ? 3.203 4.450 -16.873 1.00 91.31 218 THR A CA 1
ATOM 1722 C C . THR A 1 218 ? 3.728 5.814 -17.316 1.00 91.31 218 THR A C 1
ATOM 1724 O O . THR A 1 218 ? 4.620 6.360 -16.665 1.00 91.31 218 THR A O 1
ATOM 1727 N N . GLN A 1 219 ? 3.178 6.407 -18.384 1.00 88.56 219 GLN A N 1
ATOM 1728 C CA . GLN A 1 219 ? 3.553 7.758 -18.820 1.00 88.56 219 GLN A CA 1
ATOM 1729 C C . GLN A 1 219 ? 3.344 8.775 -17.699 1.00 88.56 219 GLN A C 1
ATOM 1731 O O . GLN A 1 219 ? 4.200 9.628 -17.464 1.00 88.56 219 GLN A O 1
ATOM 1736 N N . GLN A 1 220 ? 2.219 8.682 -16.994 1.00 88.44 220 GLN A N 1
ATOM 1737 C CA . GLN A 1 220 ? 1.940 9.588 -15.897 1.00 88.44 220 GLN A CA 1
ATOM 1738 C C . GLN A 1 220 ? 2.894 9.377 -14.718 1.00 88.44 220 GLN A C 1
ATOM 1740 O O . GLN A 1 220 ? 3.416 10.365 -14.209 1.00 88.44 220 GLN A O 1
ATOM 1745 N N . SER A 1 221 ? 3.179 8.130 -14.337 1.00 90.62 221 SER A N 1
ATOM 1746 C CA . SER A 1 221 ? 4.136 7.804 -13.273 1.00 90.62 221 SER A CA 1
ATOM 1747 C C . SER A 1 221 ? 5.542 8.318 -13.584 1.00 90.62 221 SER A C 1
ATOM 1749 O O . SER A 1 221 ? 6.180 8.919 -12.721 1.00 90.62 221 SER A O 1
ATOM 1751 N N . LEU A 1 222 ? 6.014 8.158 -14.826 1.00 90.00 222 LEU A N 1
ATOM 1752 C CA . LEU A 1 222 ? 7.316 8.681 -15.250 1.00 90.00 222 LEU A CA 1
ATOM 1753 C C . LEU A 1 222 ? 7.364 10.213 -15.207 1.00 90.00 222 LEU A C 1
ATOM 1755 O O . LEU A 1 222 ? 8.377 10.770 -14.785 1.00 90.00 222 LEU A O 1
ATOM 1759 N N . ARG A 1 223 ? 6.279 10.896 -15.594 1.00 86.56 223 ARG A N 1
ATOM 1760 C CA . ARG A 1 223 ? 6.188 12.364 -15.524 1.00 86.56 223 ARG A CA 1
ATOM 1761 C C . ARG A 1 223 ? 6.172 12.881 -14.087 1.00 86.56 223 ARG A C 1
ATOM 1763 O O . ARG A 1 223 ? 6.806 13.893 -13.815 1.00 86.56 223 ARG A O 1
ATOM 1770 N N . SER A 1 224 ? 5.460 12.210 -13.184 1.00 84.25 224 SER A N 1
ATOM 1771 C CA . SER A 1 224 ? 5.281 12.685 -11.809 1.00 84.25 224 SER A CA 1
ATOM 1772 C C . SER A 1 224 ? 6.403 12.274 -10.858 1.00 84.25 224 SER A C 1
ATOM 1774 O O . SER A 1 224 ? 6.808 13.058 -10.010 1.00 84.25 224 SER A O 1
ATOM 1776 N N . MET A 1 225 ? 6.898 11.040 -10.973 1.00 89.25 225 MET A N 1
ATOM 1777 C CA . MET A 1 225 ? 7.826 10.438 -10.007 1.00 89.25 225 MET A CA 1
ATOM 1778 C C . MET A 1 225 ? 9.169 10.041 -10.626 1.00 89.25 225 MET A C 1
ATOM 1780 O O . MET A 1 225 ? 10.106 9.717 -9.897 1.00 89.25 225 MET A O 1
ATOM 1784 N N . GLY A 1 226 ? 9.315 10.102 -11.954 1.00 86.12 226 GLY A N 1
ATOM 1785 C CA . GLY A 1 226 ? 10.536 9.673 -12.642 1.00 86.12 226 GLY A CA 1
ATOM 1786 C C . GLY A 1 226 ? 11.790 10.468 -12.261 1.00 86.12 226 GLY A C 1
ATOM 1787 O O . GLY A 1 226 ? 12.895 9.930 -12.365 1.00 86.12 226 GLY A O 1
ATOM 1788 N N . GLY A 1 227 ? 11.629 11.707 -11.780 1.00 85.69 227 GLY A N 1
ATOM 1789 C CA . GLY A 1 227 ? 12.716 12.565 -11.291 1.00 85.69 227 GLY A CA 1
ATOM 1790 C C . GLY A 1 227 ? 13.148 12.317 -9.838 1.00 85.69 227 GLY A C 1
ATOM 1791 O O . GLY A 1 227 ? 14.203 12.797 -9.439 1.00 85.69 227 GLY A O 1
ATOM 1792 N N . LEU A 1 228 ? 12.384 11.559 -9.041 1.00 87.56 228 LEU A N 1
ATOM 1793 C CA . LEU A 1 228 ? 12.673 11.345 -7.613 1.00 87.56 228 LEU A CA 1
ATOM 1794 C C . LEU A 1 228 ? 13.884 10.436 -7.399 1.00 87.56 228 LEU A C 1
ATOM 1796 O O . LEU A 1 228 ? 14.052 9.465 -8.121 1.00 87.56 228 LEU A O 1
ATOM 1800 N N . LYS A 1 229 ? 14.722 10.643 -6.383 1.00 87.75 229 LYS A N 1
ATOM 1801 C CA . LYS A 1 229 ? 15.866 9.741 -6.113 1.00 87.75 229 LYS A CA 1
ATOM 1802 C C . LYS A 1 229 ? 15.418 8.288 -5.879 1.00 87.75 229 LYS A C 1
ATOM 1804 O O . LYS A 1 229 ? 14.335 8.047 -5.357 1.00 87.75 229 LYS A O 1
ATOM 1809 N N . THR A 1 230 ? 16.248 7.306 -6.257 1.00 87.88 230 THR A N 1
ATOM 1810 C CA . THR A 1 230 ? 15.904 5.864 -6.159 1.00 87.88 230 THR A CA 1
ATOM 1811 C C . THR A 1 230 ? 15.519 5.491 -4.736 1.00 87.88 230 THR A C 1
ATOM 1813 O O . THR A 1 230 ? 14.500 4.847 -4.522 1.00 87.88 230 THR A O 1
ATOM 1816 N N . GLN A 1 231 ? 16.277 6.000 -3.768 1.00 84.31 231 GLN A N 1
ATOM 1817 C CA . GLN A 1 231 ? 16.003 5.846 -2.347 1.00 84.31 231 GLN A CA 1
ATOM 1818 C C . GLN A 1 231 ? 14.586 6.299 -1.973 1.00 84.31 231 GLN A C 1
ATOM 1820 O O . GLN A 1 231 ? 13.910 5.591 -1.243 1.00 84.31 231 GLN A O 1
ATOM 1825 N N . LEU A 1 232 ? 14.089 7.418 -2.509 1.00 85.19 232 LEU A N 1
ATOM 1826 C CA . LEU A 1 232 ? 12.734 7.897 -2.214 1.00 85.19 232 LEU A CA 1
ATOM 1827 C C . LEU A 1 232 ? 11.661 6.983 -2.795 1.00 85.19 232 LEU A C 1
ATOM 1829 O O . LEU A 1 232 ? 10.674 6.714 -2.124 1.00 85.19 232 LEU A O 1
ATOM 1833 N N . LEU A 1 233 ? 11.864 6.472 -4.011 1.00 89.06 233 LEU A N 1
ATOM 1834 C CA . LEU A 1 233 ? 10.938 5.515 -4.621 1.00 89.06 233 LEU A CA 1
ATOM 1835 C C . LEU A 1 233 ? 10.867 4.215 -3.806 1.00 89.06 233 LEU A C 1
ATOM 1837 O O . LEU A 1 233 ? 9.780 3.697 -3.576 1.00 89.06 233 LEU A O 1
ATOM 1841 N N . VAL A 1 234 ? 12.009 3.727 -3.309 1.00 87.69 234 VAL A N 1
ATOM 1842 C CA . VAL A 1 234 ? 12.048 2.575 -2.393 1.00 87.69 234 VAL A CA 1
ATOM 1843 C C . VAL A 1 234 ? 11.312 2.892 -1.095 1.00 87.69 234 VAL A C 1
ATOM 1845 O O . VAL A 1 234 ? 10.529 2.075 -0.626 1.00 87.69 234 VAL A O 1
ATOM 1848 N N . GLN A 1 235 ? 11.501 4.089 -0.538 1.00 84.31 235 GLN A N 1
ATOM 1849 C CA . GLN A 1 235 ? 10.797 4.504 0.675 1.00 84.31 235 GLN A CA 1
ATOM 1850 C C . GLN A 1 235 ? 9.282 4.563 0.475 1.00 84.31 235 GLN A C 1
ATOM 1852 O O . GLN A 1 235 ? 8.557 4.147 1.367 1.00 84.31 235 GLN A O 1
ATOM 1857 N N . VAL A 1 236 ? 8.787 4.973 -0.697 1.00 86.62 236 VAL A N 1
ATOM 1858 C CA . VAL A 1 236 ? 7.348 4.887 -1.006 1.00 86.62 236 VAL A CA 1
ATOM 1859 C C . VAL A 1 236 ? 6.844 3.444 -0.898 1.00 86.62 236 VAL A C 1
ATOM 1861 O O . VAL A 1 236 ? 5.829 3.217 -0.246 1.00 86.62 236 VAL A O 1
ATOM 1864 N N . LEU A 1 237 ? 7.567 2.468 -1.463 1.00 87.38 237 LEU A N 1
ATOM 1865 C CA . LEU A 1 237 ? 7.196 1.050 -1.347 1.00 87.38 237 LEU A CA 1
ATOM 1866 C C . LEU A 1 237 ? 7.254 0.552 0.105 1.00 87.38 237 LEU A C 1
ATOM 1868 O O . LEU A 1 237 ? 6.319 -0.098 0.563 1.00 87.38 237 LEU A O 1
ATOM 1872 N N . MET A 1 238 ? 8.307 0.909 0.845 1.00 82.50 238 MET A N 1
ATOM 1873 C CA . MET A 1 238 ? 8.475 0.530 2.254 1.00 82.50 238 MET A CA 1
ATOM 1874 C C . MET A 1 238 ? 7.388 1.119 3.159 1.00 82.50 238 MET A C 1
ATOM 1876 O O . MET A 1 238 ? 6.962 0.470 4.107 1.00 82.50 238 MET A O 1
ATOM 1880 N N . TRP A 1 239 ? 6.897 2.326 2.868 1.00 78.88 239 TRP A N 1
ATOM 1881 C CA . TRP A 1 239 ? 5.796 2.924 3.631 1.00 78.88 239 TRP A CA 1
ATOM 1882 C C . TRP A 1 239 ? 4.485 2.176 3.422 1.00 78.88 239 TRP A C 1
ATOM 1884 O O . TRP A 1 239 ? 3.692 2.075 4.356 1.00 78.88 239 TRP A O 1
ATOM 1894 N N . GLY A 1 240 ? 4.274 1.604 2.233 1.00 77.06 240 GLY A N 1
ATOM 1895 C CA . GLY A 1 240 ? 3.139 0.721 1.983 1.00 77.06 240 GLY A CA 1
ATOM 1896 C C . GLY A 1 240 ? 3.110 -0.505 2.902 1.00 77.06 240 GLY A C 1
ATOM 1897 O O . GLY A 1 240 ? 2.034 -1.029 3.158 1.00 77.06 240 GLY A O 1
ATOM 1898 N N . LEU A 1 241 ? 4.250 -0.907 3.474 1.00 74.81 241 LEU A N 1
ATOM 1899 C CA . LEU A 1 241 ? 4.336 -1.997 4.451 1.00 74.81 241 LEU A CA 1
ATOM 1900 C C . LEU A 1 241 ? 3.947 -1.580 5.882 1.00 74.81 241 LEU A C 1
ATOM 1902 O O . LEU A 1 241 ? 3.942 -2.425 6.768 1.00 74.81 241 LEU A O 1
ATOM 1906 N N . GLN A 1 242 ? 3.659 -0.293 6.124 1.00 67.62 242 GLN A N 1
ATOM 1907 C CA . GLN A 1 242 ? 3.213 0.247 7.419 1.00 67.62 242 GLN A CA 1
ATOM 1908 C C . GLN A 1 242 ? 4.063 -0.196 8.627 1.00 67.62 242 GLN A C 1
ATOM 1910 O O . GLN A 1 242 ? 3.544 -0.453 9.713 1.00 67.62 242 GLN A O 1
ATOM 1915 N N . LEU A 1 243 ? 5.386 -0.274 8.452 1.00 64.12 243 LEU A N 1
ATOM 1916 C CA . LEU A 1 243 ? 6.289 -0.678 9.528 1.00 64.12 243 LEU A CA 1
ATOM 1917 C C . LEU A 1 243 ? 6.154 0.278 10.737 1.00 64.12 243 LEU A C 1
ATOM 1919 O O . LEU A 1 243 ? 6.108 1.493 10.527 1.00 64.12 243 LEU A O 1
ATOM 1923 N N . PRO A 1 244 ? 6.142 -0.222 11.992 1.00 52.00 244 PRO A N 1
ATOM 1924 C CA . PRO A 1 244 ? 5.829 0.578 13.189 1.00 52.00 244 PRO A CA 1
ATOM 1925 C C . PRO A 1 244 ? 6.676 1.845 13.379 1.00 52.00 244 PRO A C 1
ATOM 1927 O O . PRO A 1 244 ? 6.250 2.796 14.027 1.00 52.00 244 PRO A O 1
ATOM 1930 N N . GLU A 1 245 ? 7.883 1.858 12.816 1.00 57.00 245 GLU A N 1
ATOM 1931 C CA . GLU A 1 245 ? 8.871 2.931 12.960 1.00 57.00 245 GLU A CA 1
ATOM 1932 C C . GLU A 1 245 ? 8.809 3.974 11.835 1.00 57.00 245 GLU A C 1
ATOM 1934 O O . GLU A 1 245 ? 9.522 4.980 11.878 1.00 57.00 245 GLU A O 1
ATOM 1939 N N . HIS A 1 246 ? 7.968 3.758 10.821 1.00 56.53 246 HIS A N 1
ATOM 1940 C CA . HIS A 1 246 ? 7.857 4.663 9.686 1.00 56.53 246 HIS A CA 1
ATOM 1941 C C . HIS A 1 246 ? 6.918 5.847 9.989 1.00 56.53 246 HIS A C 1
ATOM 1943 O O . HIS A 1 246 ? 5.807 5.654 10.493 1.00 56.53 246 HIS A O 1
ATOM 1949 N N . PRO A 1 247 ? 7.319 7.093 9.663 1.00 59.50 247 PRO A N 1
ATOM 1950 C CA . PRO A 1 247 ? 6.426 8.241 9.768 1.00 59.50 247 PRO A CA 1
ATOM 1951 C C . PRO A 1 247 ? 5.246 8.116 8.784 1.00 59.50 247 PRO A C 1
ATOM 1953 O O . PRO A 1 247 ? 5.333 7.429 7.772 1.00 59.50 247 PRO A O 1
ATOM 1956 N N . GLY A 1 248 ? 4.122 8.778 9.082 1.00 61.47 248 GLY A N 1
ATOM 1957 C CA . GLY A 1 248 ? 2.887 8.662 8.289 1.00 61.47 248 GLY A CA 1
ATOM 1958 C C . GLY A 1 248 ? 2.957 9.326 6.906 1.00 61.47 248 GLY A C 1
ATOM 1959 O O . GLY A 1 248 ? 3.495 10.438 6.806 1.00 61.47 248 GLY A O 1
ATOM 1960 N N . TYR A 1 249 ? 2.395 8.657 5.872 1.00 68.50 249 TYR A N 1
ATOM 1961 C CA . TYR A 1 249 ? 2.421 9.025 4.431 1.00 68.50 249 TYR A CA 1
ATOM 1962 C C . TYR A 1 249 ? 2.015 10.475 4.159 1.00 68.50 249 TYR A C 1
ATOM 1964 O O . TYR A 1 249 ? 0.890 10.837 4.489 1.00 68.50 249 TYR A O 1
ATOM 1972 N N . PRO A 1 250 ? 2.872 11.327 3.536 1.00 63.75 250 PRO A N 1
ATOM 1973 C CA . PRO A 1 250 ? 2.450 12.678 3.160 1.00 63.75 250 PRO A CA 1
ATOM 1974 C C . PRO A 1 250 ? 1.363 12.656 2.079 1.00 63.75 250 PRO A C 1
ATOM 1976 O O . PRO A 1 250 ? 0.674 13.657 1.898 1.00 63.75 250 PRO A O 1
ATOM 1979 N N . GLY A 1 251 ? 1.166 11.520 1.400 1.00 67.69 251 GLY A N 1
ATOM 1980 C CA . GLY A 1 251 ? 0.086 11.322 0.446 1.00 67.69 251 GLY A CA 1
ATOM 1981 C C . GLY A 1 251 ? 0.353 11.880 -0.937 1.00 67.69 251 GLY A C 1
ATOM 1982 O O . GLY A 1 251 ? 0.906 12.965 -1.081 1.00 67.69 251 GLY A O 1
ATOM 1983 N N . ASN A 1 252 ? -0.155 11.164 -1.939 1.00 69.19 252 ASN A N 1
ATOM 1984 C CA . ASN A 1 252 ? -0.348 11.636 -3.305 1.00 69.19 252 ASN A CA 1
ATOM 1985 C C . ASN A 1 252 ? 0.895 12.316 -3.898 1.00 69.19 252 ASN A C 1
ATOM 1987 O O . ASN A 1 252 ? 0.788 13.370 -4.527 1.00 69.19 252 ASN A O 1
ATOM 1991 N N . LEU A 1 253 ? 2.077 11.721 -3.703 1.00 75.56 253 LEU A N 1
ATOM 1992 C CA . LEU A 1 253 ? 3.340 12.287 -4.193 1.00 75.56 253 LEU A CA 1
ATOM 1993 C C . LEU A 1 253 ? 3.340 12.422 -5.719 1.00 75.56 253 LEU A C 1
ATOM 1995 O O . LEU A 1 253 ? 3.968 13.333 -6.250 1.00 75.56 253 LEU A O 1
ATOM 1999 N N . ARG A 1 254 ? 2.569 11.593 -6.435 1.00 72.06 254 ARG A N 1
ATOM 2000 C CA . ARG A 1 254 ? 2.308 11.758 -7.872 1.00 72.06 254 ARG A CA 1
ATOM 2001 C C . ARG A 1 254 ? 1.702 13.116 -8.242 1.00 72.06 254 ARG A C 1
ATOM 2003 O O . ARG A 1 254 ? 1.916 13.583 -9.358 1.00 72.06 254 ARG A O 1
ATOM 2010 N N . LYS A 1 255 ? 0.905 13.723 -7.363 1.00 72.31 255 LYS A N 1
ATOM 2011 C CA . LYS A 1 255 ? 0.309 15.056 -7.565 1.00 72.31 255 LYS A CA 1
ATOM 2012 C C . LYS A 1 255 ? 0.876 16.104 -6.604 1.00 72.31 255 LYS A C 1
ATOM 2014 O O . LYS A 1 255 ? 0.385 17.229 -6.594 1.00 72.31 255 LYS A O 1
ATOM 2019 N N . GLY A 1 256 ? 1.874 15.733 -5.804 1.00 70.56 256 GLY A N 1
ATOM 2020 C CA . GLY A 1 256 ? 2.491 16.606 -4.819 1.00 70.56 256 GLY A CA 1
ATOM 2021 C C . GLY A 1 256 ? 3.212 17.771 -5.485 1.00 70.56 256 GLY A C 1
ATOM 2022 O O . GLY A 1 256 ? 3.837 17.631 -6.539 1.00 70.56 256 GLY A O 1
ATOM 2023 N N . SER A 1 257 ? 3.134 18.938 -4.856 1.00 75.94 257 SER A N 1
ATOM 2024 C CA . SER A 1 257 ? 3.963 20.084 -5.206 1.00 75.94 257 SER A CA 1
ATOM 2025 C C . SER A 1 257 ? 5.446 19.786 -4.939 1.00 75.94 257 SER A C 1
ATOM 2027 O O . SER A 1 257 ? 5.802 18.853 -4.214 1.00 75.94 257 SER A O 1
ATOM 2029 N N . LYS A 1 258 ? 6.351 20.623 -5.467 1.00 78.06 258 LYS A N 1
ATOM 2030 C CA . LYS A 1 258 ? 7.783 20.544 -5.113 1.00 78.06 258 LYS A CA 1
ATOM 2031 C C . LYS A 1 258 ? 8.010 20.634 -3.597 1.00 78.06 258 LYS A C 1
ATOM 2033 O O . LYS A 1 258 ? 8.916 19.985 -3.085 1.00 78.06 258 LYS A O 1
ATOM 2038 N N . GLY A 1 259 ? 7.180 21.411 -2.895 1.00 76.25 259 GLY A N 1
ATOM 2039 C CA . GLY A 1 259 ? 7.215 21.524 -1.438 1.00 76.25 259 GLY A CA 1
ATOM 2040 C C . GLY A 1 259 ? 6.838 20.216 -0.741 1.00 76.25 259 GLY A C 1
ATOM 2041 O O . GLY A 1 259 ? 7.529 19.813 0.190 1.00 76.25 259 GLY A O 1
ATOM 2042 N N . ASP A 1 260 ? 5.819 19.509 -1.237 1.00 73.88 260 ASP A N 1
ATOM 2043 C CA . ASP A 1 260 ? 5.396 18.214 -0.682 1.00 73.88 260 ASP A CA 1
ATOM 2044 C C . ASP A 1 260 ? 6.487 17.149 -0.839 1.00 73.88 260 ASP A C 1
ATOM 2046 O O . ASP A 1 260 ? 6.761 16.382 0.087 1.00 73.88 260 ASP A O 1
ATOM 2050 N N . ILE A 1 261 ? 7.164 17.141 -1.992 1.00 78.12 261 ILE A N 1
ATOM 2051 C CA . ILE A 1 261 ? 8.302 16.252 -2.250 1.00 78.12 261 ILE A CA 1
ATOM 2052 C C . ILE A 1 261 ? 9.466 16.589 -1.310 1.00 78.12 261 ILE A C 1
ATOM 2054 O O . ILE A 1 261 ? 10.016 15.688 -0.683 1.00 78.12 261 ILE A O 1
ATOM 2058 N N . ALA A 1 262 ? 9.818 17.869 -1.152 1.00 80.69 262 ALA A N 1
ATOM 2059 C CA . ALA A 1 262 ? 10.894 18.289 -0.253 1.00 80.69 262 ALA A CA 1
ATOM 2060 C C . ALA A 1 262 ? 10.593 17.952 1.220 1.00 80.69 262 ALA A C 1
ATOM 2062 O O . ALA A 1 262 ? 11.467 17.480 1.949 1.00 80.69 262 ALA A O 1
ATOM 2063 N N . ALA A 1 263 ? 9.344 18.132 1.655 1.00 77.75 263 ALA A N 1
ATOM 2064 C CA . ALA A 1 263 ? 8.902 17.745 2.990 1.00 77.75 263 ALA A CA 1
ATOM 2065 C C . ALA A 1 263 ? 8.985 16.224 3.197 1.00 77.75 263 ALA A C 1
ATOM 2067 O O . ALA A 1 263 ? 9.413 15.761 4.257 1.00 77.75 263 ALA A O 1
ATOM 2068 N N . PHE A 1 264 ? 8.624 15.436 2.180 1.00 77.94 264 PHE A N 1
ATOM 2069 C CA . PHE A 1 264 ? 8.791 13.985 2.213 1.00 77.94 264 PHE A CA 1
ATOM 2070 C C . PHE A 1 264 ? 10.264 13.578 2.312 1.00 77.94 264 PHE A C 1
ATOM 2072 O O . PHE A 1 264 ? 10.615 12.750 3.151 1.00 77.94 264 PHE A O 1
ATOM 2079 N N . GLU A 1 265 ? 11.139 14.194 1.514 1.00 82.00 265 GLU A N 1
ATOM 2080 C CA . GLU A 1 265 ? 12.584 13.965 1.574 1.00 82.00 265 GLU A CA 1
ATOM 2081 C C . GLU A 1 265 ? 13.156 14.249 2.967 1.00 82.00 265 GLU A C 1
ATOM 2083 O O . GLU A 1 265 ? 13.939 13.450 3.486 1.00 82.00 265 GLU A O 1
ATOM 2088 N N . ALA A 1 266 ? 12.743 15.352 3.595 1.00 81.19 266 ALA A N 1
ATOM 2089 C CA . ALA A 1 266 ? 13.164 15.703 4.947 1.00 81.19 266 ALA A CA 1
ATOM 2090 C C . ALA A 1 266 ? 12.739 14.639 5.976 1.00 81.19 266 ALA A C 1
ATOM 2092 O O . ALA A 1 266 ? 13.569 14.198 6.771 1.00 81.19 266 ALA A O 1
ATOM 2093 N N . ARG A 1 267 ? 11.491 14.150 5.909 1.00 76.69 267 ARG A N 1
ATOM 2094 C CA . ARG A 1 267 ? 10.997 13.071 6.790 1.00 76.69 267 ARG A CA 1
ATOM 2095 C C . ARG A 1 267 ? 11.757 11.763 6.596 1.00 76.69 267 ARG A C 1
ATOM 2097 O O . ARG A 1 267 ? 12.068 11.080 7.568 1.00 76.69 267 ARG A O 1
ATOM 2104 N N . VAL A 1 268 ? 12.072 11.408 5.350 1.00 77.56 268 VAL A N 1
ATOM 2105 C CA . VAL A 1 268 ? 12.874 10.215 5.042 1.00 77.56 268 VAL A CA 1
ATOM 2106 C C . VAL A 1 268 ? 14.275 10.331 5.645 1.00 77.56 268 VAL A C 1
ATOM 2108 O O . VAL A 1 268 ? 14.749 9.371 6.253 1.00 77.56 268 VAL A O 1
ATOM 2111 N N . LYS A 1 269 ? 14.925 11.496 5.520 1.00 80.50 269 LYS A N 1
ATOM 2112 C CA . LYS A 1 269 ? 16.241 11.747 6.129 1.00 80.50 269 LYS A CA 1
ATOM 2113 C C . LYS A 1 269 ? 16.193 11.638 7.651 1.00 80.50 269 LYS A C 1
ATOM 2115 O O . LYS A 1 269 ? 17.043 10.977 8.240 1.00 80.50 269 LYS A O 1
ATOM 2120 N N . GLU A 1 270 ? 15.188 12.241 8.280 1.00 78.38 270 GLU A N 1
ATOM 2121 C CA . GLU A 1 270 ? 14.993 12.169 9.730 1.00 78.38 270 GLU A CA 1
ATOM 2122 C C . GLU A 1 270 ? 14.823 10.717 10.203 1.00 78.38 270 GLU A C 1
ATOM 2124 O O . GLU A 1 270 ? 15.465 10.285 11.159 1.00 78.38 270 GLU A O 1
ATOM 2129 N N . MET A 1 271 ? 13.999 9.936 9.504 1.00 75.31 271 MET A N 1
ATOM 2130 C CA . MET A 1 271 ? 13.785 8.521 9.804 1.00 75.31 271 MET A CA 1
ATOM 2131 C C . MET A 1 271 ? 15.079 7.708 9.676 1.00 75.31 271 MET A C 1
ATOM 2133 O O . MET A 1 271 ? 15.409 6.930 10.567 1.00 75.31 271 MET A O 1
ATOM 2137 N N . GLN A 1 272 ? 15.842 7.905 8.600 1.00 75.06 272 GLN A N 1
ATOM 2138 C CA . GLN A 1 272 ? 17.125 7.223 8.407 1.00 75.06 272 GLN A CA 1
ATOM 2139 C C . GLN A 1 272 ? 18.128 7.570 9.501 1.00 75.06 272 GLN A C 1
ATOM 2141 O O . GLN A 1 272 ? 18.830 6.686 9.984 1.00 75.06 272 GLN A O 1
ATOM 2146 N N . HIS A 1 273 ? 18.153 8.830 9.933 1.00 76.25 273 HIS A N 1
ATOM 2147 C CA . HIS A 1 273 ? 18.977 9.257 11.052 1.00 76.25 273 HIS A CA 1
ATOM 2148 C C . HIS A 1 273 ? 18.572 8.553 12.358 1.00 76.25 273 HIS A C 1
ATOM 2150 O O . HIS A 1 273 ? 19.434 8.021 13.054 1.00 76.25 273 HIS A O 1
ATOM 2156 N N . LYS A 1 274 ? 17.268 8.452 12.658 1.00 72.00 274 LYS A N 1
ATOM 2157 C CA . LYS A 1 274 ? 16.764 7.712 13.832 1.00 72.00 274 LYS A CA 1
ATOM 2158 C C . LYS A 1 274 ? 17.144 6.228 13.793 1.00 72.00 274 LYS A C 1
ATOM 2160 O O . LYS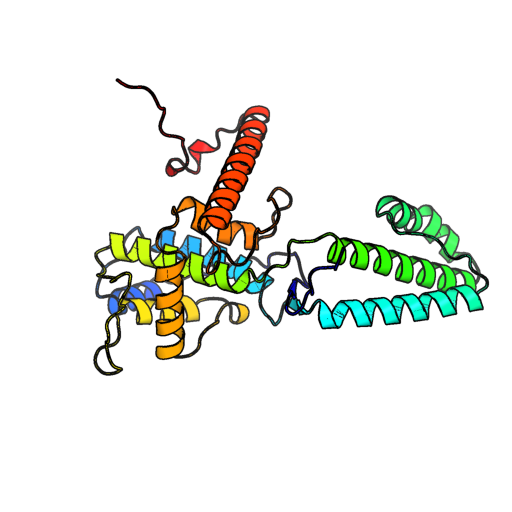 A 1 274 ? 17.601 5.694 14.802 1.00 72.00 274 LYS A O 1
ATOM 2165 N N . ILE A 1 275 ? 17.004 5.579 12.635 1.00 68.56 275 ILE A N 1
ATOM 2166 C CA . ILE A 1 275 ? 17.403 4.176 12.440 1.00 68.56 275 ILE A CA 1
ATOM 2167 C C . ILE A 1 275 ? 18.917 4.017 12.624 1.00 68.56 275 ILE A C 1
ATOM 2169 O O . ILE A 1 275 ? 19.354 3.093 13.302 1.00 68.56 275 ILE A O 1
ATOM 2173 N N . ALA A 1 276 ? 19.724 4.925 12.072 1.00 70.44 276 ALA A N 1
ATOM 2174 C CA . ALA A 1 276 ? 21.177 4.883 12.209 1.00 70.44 276 ALA A CA 1
ATOM 2175 C C . ALA A 1 276 ? 21.624 5.034 13.671 1.00 70.44 276 ALA A C 1
ATOM 2177 O O . ALA A 1 276 ? 22.415 4.223 14.145 1.00 70.44 276 ALA A O 1
ATOM 2178 N N . LEU A 1 277 ? 21.066 6.002 14.408 1.00 71.31 277 LEU A N 1
ATOM 2179 C CA . LEU A 1 277 ? 21.331 6.182 15.841 1.00 71.31 277 LEU A CA 1
ATOM 2180 C C . LEU A 1 277 ? 20.940 4.943 16.656 1.00 71.31 277 LEU A C 1
ATOM 2182 O O . LEU A 1 277 ? 21.662 4.531 17.566 1.00 71.31 277 LEU A O 1
ATOM 2186 N N . ARG A 1 278 ? 19.806 4.320 16.320 1.00 65.44 278 ARG A N 1
ATOM 2187 C CA . ARG A 1 278 ? 19.374 3.074 16.952 1.00 65.44 278 ARG A CA 1
ATOM 2188 C C . ARG A 1 278 ? 20.346 1.935 16.653 1.00 65.44 278 ARG A C 1
ATOM 2190 O O . ARG A 1 278 ? 20.781 1.261 17.577 1.00 65.44 278 ARG A O 1
ATOM 2197 N N . ASN A 1 279 ? 20.711 1.728 15.395 1.00 65.12 279 ASN A N 1
ATOM 2198 C CA . ASN A 1 279 ? 21.613 0.650 14.996 1.00 65.12 279 ASN A CA 1
ATOM 2199 C C . ASN A 1 279 ? 23.014 0.827 15.595 1.00 65.12 279 ASN A C 1
ATOM 2201 O O . ASN A 1 279 ? 23.594 -0.148 16.063 1.00 65.12 279 ASN A O 1
ATOM 2205 N N . GLN A 1 280 ? 23.495 2.067 15.721 1.00 63.09 280 GLN A N 1
ATOM 2206 C CA . GLN A 1 280 ? 24.723 2.393 16.446 1.00 63.09 280 GLN A CA 1
ATOM 2207 C C . GLN A 1 280 ? 24.634 2.006 17.932 1.00 63.09 280 GLN A C 1
ATOM 2209 O O . GLN A 1 280 ? 25.581 1.446 18.479 1.00 63.09 280 GLN A O 1
ATOM 2214 N N . LYS A 1 281 ? 23.476 2.221 18.572 1.00 61.09 281 LYS A N 1
ATOM 2215 C CA . LYS A 1 281 ? 23.206 1.773 19.950 1.00 61.09 281 LYS A CA 1
ATOM 2216 C C . LYS A 1 281 ? 23.212 0.242 20.097 1.00 61.09 281 LYS A C 1
ATOM 2218 O O . LYS A 1 281 ? 23.484 -0.252 21.185 1.00 61.09 281 LYS A O 1
ATOM 2223 N N . PHE A 1 282 ? 22.939 -0.499 19.021 1.00 56.53 282 PHE A N 1
ATOM 2224 C CA . PHE A 1 282 ? 22.936 -1.969 18.989 1.00 56.53 282 PHE A CA 1
ATOM 2225 C C . PHE A 1 282 ? 24.160 -2.580 18.276 1.00 56.53 282 PHE A C 1
ATOM 2227 O O . PHE A 1 282 ? 24.170 -3.779 18.015 1.00 56.53 282 PHE A O 1
ATOM 2234 N N . GLY A 1 283 ? 25.195 -1.787 17.968 1.00 53.34 283 GLY A N 1
ATOM 2235 C CA . GLY A 1 283 ? 26.438 -2.273 17.352 1.00 53.34 283 GLY A CA 1
ATOM 2236 C C . GLY A 1 283 ? 26.318 -2.718 15.886 1.00 53.34 283 GLY A C 1
ATOM 2237 O O . GLY A 1 283 ? 27.192 -3.424 15.393 1.00 53.34 283 GLY A O 1
ATOM 2238 N N . PHE A 1 284 ? 25.255 -2.322 15.183 1.00 48.06 284 PHE A N 1
ATOM 2239 C CA . PHE A 1 284 ? 25.011 -2.673 13.783 1.00 48.06 284 PHE A CA 1
ATOM 2240 C C . PHE A 1 284 ? 25.378 -1.502 12.856 1.00 48.06 284 PHE A C 1
ATOM 2242 O O . PHE A 1 284 ? 24.870 -0.397 13.042 1.00 48.06 284 PHE A O 1
ATOM 2249 N N . ASP A 1 285 ? 26.223 -1.728 11.840 1.00 53.12 285 ASP A N 1
ATOM 2250 C CA . ASP A 1 285 ? 26.475 -0.744 10.771 1.00 53.12 285 ASP A CA 1
ATOM 2251 C C . ASP A 1 285 ? 25.420 -0.907 9.658 1.00 53.12 285 ASP A C 1
ATOM 2253 O O . ASP A 1 285 ? 25.516 -1.847 8.859 1.00 53.12 285 ASP A O 1
ATOM 2257 N N . PRO A 1 286 ? 24.420 -0.009 9.545 1.00 42.97 286 PRO A N 1
ATOM 2258 C CA . PRO A 1 286 ? 23.382 -0.102 8.517 1.00 42.97 286 PRO A CA 1
ATOM 2259 C C . PRO A 1 286 ? 23.916 0.004 7.079 1.00 42.97 286 PRO A C 1
ATOM 2261 O O . PRO A 1 286 ? 23.234 -0.422 6.145 1.00 42.97 286 PRO A O 1
ATOM 2264 N N . TYR A 1 287 ? 25.124 0.541 6.877 1.00 48.62 287 TYR A N 1
ATOM 2265 C CA . TYR A 1 287 ? 25.725 0.702 5.550 1.00 48.62 287 TYR A CA 1
ATOM 2266 C C . TYR A 1 287 ? 26.436 -0.557 5.044 1.00 48.62 287 TYR A C 1
ATOM 2268 O O . TYR A 1 287 ? 26.805 -0.609 3.872 1.00 48.62 287 TYR A O 1
ATOM 2276 N N . SER A 1 288 ? 26.581 -1.584 5.886 1.00 43.16 288 SER A N 1
ATOM 2277 C CA . SER A 1 288 ? 27.092 -2.898 5.476 1.00 43.16 288 SER A CA 1
ATOM 2278 C C . SER A 1 288 ? 26.118 -3.650 4.553 1.00 43.16 288 SER A C 1
ATOM 2280 O O . SER A 1 288 ? 26.550 -4.347 3.639 1.00 43.16 288 SER A O 1
ATOM 2282 N N . VAL A 1 289 ? 24.805 -3.460 4.743 1.00 38.00 289 VAL A N 1
ATOM 2283 C CA . VAL A 1 289 ? 23.738 -4.133 3.972 1.00 38.00 289 VAL A CA 1
ATOM 2284 C C . VAL A 1 289 ? 23.256 -3.286 2.791 1.00 38.00 289 VAL A C 1
ATOM 2286 O O . VAL A 1 289 ? 22.914 -3.821 1.737 1.00 38.00 289 VAL A O 1
ATOM 2289 N N . PHE A 1 290 ? 23.276 -1.955 2.920 1.00 42.34 290 PHE A N 1
ATOM 2290 C CA . PHE A 1 290 ? 22.881 -1.033 1.849 1.00 42.34 290 PHE A CA 1
ATOM 2291 C C . PHE A 1 290 ? 23.979 0.008 1.563 1.00 42.34 290 PHE A C 1
ATOM 2293 O O . PHE A 1 290 ? 23.828 1.183 1.910 1.00 42.34 290 PHE A O 1
ATOM 2300 N N . PRO A 1 291 ? 25.075 -0.385 0.882 1.00 42.38 291 PRO A N 1
ATOM 2301 C CA . PRO A 1 291 ? 26.250 0.476 0.691 1.00 42.38 291 PRO A CA 1
ATOM 2302 C C . PRO A 1 291 ? 25.945 1.776 -0.066 1.00 42.38 291 PRO A C 1
ATOM 2304 O O . PRO A 1 291 ? 26.539 2.817 0.192 1.00 42.38 291 PRO A O 1
ATOM 2307 N N . HIS A 1 292 ? 24.965 1.738 -0.970 1.00 46.66 292 HIS A N 1
ATOM 2308 C CA . HIS A 1 292 ? 24.529 2.870 -1.793 1.00 46.66 292 HIS A CA 1
ATOM 2309 C C . HIS A 1 292 ? 23.720 3.934 -1.028 1.00 46.66 292 HIS A C 1
ATOM 2311 O O . HIS A 1 292 ? 23.343 4.946 -1.616 1.00 46.66 292 HIS A O 1
ATOM 2317 N N . LEU A 1 293 ? 23.416 3.702 0.254 1.00 42.62 293 LEU A N 1
ATOM 2318 C CA . LEU A 1 293 ? 22.754 4.667 1.137 1.00 42.62 293 LEU A CA 1
ATOM 2319 C C . LEU A 1 293 ? 23.744 5.425 2.026 1.00 42.62 293 LEU A C 1
ATOM 2321 O O . LEU A 1 293 ? 23.318 6.309 2.771 1.00 42.62 293 LEU A O 1
ATOM 2325 N N . ARG A 1 294 ? 25.043 5.091 1.969 1.00 51.00 294 ARG A N 1
ATOM 2326 C CA . ARG A 1 294 ? 26.074 5.790 2.737 1.00 51.00 294 ARG A CA 1
ATOM 2327 C C . ARG A 1 294 ? 26.135 7.250 2.264 1.00 51.00 294 ARG A C 1
ATOM 2329 O O . ARG A 1 294 ? 26.300 7.472 1.063 1.00 51.00 294 ARG A O 1
ATOM 2336 N N . PRO A 1 295 ? 25.977 8.243 3.161 1.00 44.78 295 PRO A N 1
ATOM 2337 C CA . PRO A 1 295 ? 26.199 9.634 2.805 1.00 44.78 295 PRO A CA 1
ATOM 2338 C C . PRO A 1 295 ? 27.617 9.751 2.256 1.00 44.78 295 PRO A C 1
ATOM 2340 O O . PRO A 1 295 ? 28.565 9.324 2.915 1.00 44.78 295 PRO A O 1
ATOM 2343 N N . SER A 1 296 ? 27.762 10.276 1.042 1.00 46.16 296 SER A N 1
ATOM 2344 C CA . SER A 1 296 ? 29.063 10.712 0.547 1.00 46.16 296 SER A CA 1
ATOM 2345 C C . SER A 1 296 ? 29.595 11.726 1.552 1.00 46.16 296 SER A C 1
ATOM 2347 O O . SER A 1 296 ? 28.930 12.732 1.804 1.00 46.16 296 SER A O 1
ATOM 2349 N N . SER A 1 297 ? 30.726 11.410 2.176 1.00 41.38 297 SER A N 1
ATOM 2350 C CA . SER A 1 297 ? 31.443 12.326 3.050 1.00 41.38 297 SER A CA 1
ATOM 2351 C C . SER A 1 297 ? 31.697 13.611 2.269 1.00 41.38 297 SER A C 1
ATOM 2353 O O . SER A 1 297 ? 32.435 13.610 1.286 1.00 41.38 297 SER A O 1
ATOM 2355 N N . GLU A 1 298 ? 31.026 14.693 2.656 1.00 42.22 298 GLU A N 1
ATOM 2356 C CA . GLU A 1 298 ? 31.476 16.029 2.292 1.00 42.22 298 GLU A CA 1
ATOM 2357 C C . GLU A 1 298 ? 32.845 16.224 2.939 1.00 42.22 298 GLU A C 1
ATOM 2359 O O . GLU A 1 298 ? 32.979 16.128 4.160 1.00 42.22 298 GLU A O 1
ATOM 2364 N N . GLY A 1 299 ? 33.850 16.446 2.097 1.00 42.28 299 GLY A N 1
ATOM 2365 C CA . GLY A 1 299 ? 35.229 16.674 2.503 1.00 42.28 299 GLY A CA 1
ATOM 2366 C C . GLY A 1 299 ? 36.176 15.714 1.806 1.00 42.28 299 GLY A C 1
ATOM 2367 O O . GLY A 1 299 ? 36.458 14.655 2.344 1.00 42.28 299 GLY A O 1
ATOM 2368 N N . ASP A 1 300 ? 36.606 16.099 0.603 1.00 29.91 300 ASP A N 1
ATOM 2369 C CA . ASP A 1 300 ? 37.991 15.944 0.136 1.00 29.91 300 ASP A CA 1
ATOM 2370 C C . ASP A 1 300 ? 38.203 16.817 -1.116 1.00 29.91 300 ASP A C 1
ATOM 2372 O O . ASP A 1 300 ? 38.287 16.342 -2.248 1.00 29.91 300 ASP A O 1
ATOM 2376 N N . THR A 1 301 ? 38.141 18.138 -0.918 1.00 34.44 301 THR A N 1
ATOM 2377 C CA . THR A 1 301 ? 39.158 19.170 -1.243 1.00 34.44 301 THR A CA 1
ATOM 2378 C C . THR A 1 301 ? 38.558 20.565 -1.119 1.00 34.44 301 THR A C 1
ATOM 2380 O O . THR A 1 301 ? 37.405 20.767 -1.562 1.00 34.44 301 THR A O 1
#

Sequence (301 aa):
MSSPTIHGERLPLDRRLDLELVEITETQWREIEKIIGLSLSNRTMAIQFYMHLYGMAGSSHSPDNTVLVTDILPALERWMRAGDVLIEKLRGKKIDLSSRDAYVALLDEERIQKLRRVLPSQLLLFAAESAVGAGQIVKQEIESESRHRPIENDLWSAWVCLTARILKAAGLKISGASIDKSSHANPSPFIRAVIELQSLLPKQCRRYNGYESVRTATQQSLRSMGGLKTQLLVQVLMWGLQLPEHPGYPGNLRKGSKGDIAAFEARVKEMQHKIALRNQKFGFDPYSVFPHLRPSSEGDT